Protein AF-A0A1C7EMF1-F1 (afdb_monomer_lite)

Structure (mmCIF, N/CA/C/O backbone):
data_AF-A0A1C7EMF1-F1
#
_entry.id   AF-A0A1C7EMF1-F1
#
loop_
_atom_site.group_PDB
_atom_site.id
_atom_site.type_symbol
_atom_site.label_atom_id
_atom_site.label_alt_id
_atom_site.label_comp_id
_atom_site.label_asym_id
_atom_site.label_entity_id
_atom_site.label_seq_id
_atom_site.pdbx_PDB_ins_code
_atom_site.Cartn_x
_atom_site.Cartn_y
_atom_site.Cartn_z
_atom_site.occupancy
_atom_site.B_iso_or_equiv
_atom_site.auth_seq_id
_atom_site.auth_comp_id
_atom_site.auth_asym_id
_atom_site.auth_atom_id
_atom_site.pdbx_PDB_model_num
ATOM 1 N N . MET A 1 1 ? -25.810 1.17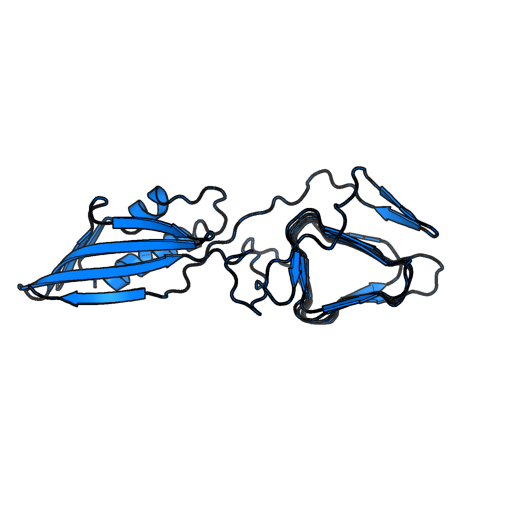7 25.365 1.00 58.47 1 MET A N 1
ATOM 2 C CA . MET A 1 1 ? -24.750 2.134 24.972 1.00 58.47 1 MET A CA 1
ATOM 3 C C . MET A 1 1 ? -23.333 1.562 25.003 1.00 58.47 1 MET A C 1
ATOM 5 O O . MET A 1 1 ? -22.573 1.907 24.108 1.00 58.47 1 MET A O 1
ATOM 9 N N . GLY A 1 2 ? -22.974 0.672 25.943 1.00 68.12 2 GLY A N 1
ATOM 10 C CA . GLY A 1 2 ? -21.580 0.249 26.183 1.00 68.12 2 GLY A CA 1
ATOM 11 C C . GLY A 1 2 ? -20.727 -0.045 24.938 1.00 68.12 2 GLY A C 1
ATOM 12 O O . GLY A 1 2 ? -19.761 0.663 24.681 1.00 68.12 2 GLY A O 1
ATOM 13 N N . VAL A 1 3 ? -21.103 -1.026 24.105 1.00 70.62 3 VAL A N 1
ATOM 14 C CA . VAL A 1 3 ? -20.283 -1.409 22.931 1.00 70.62 3 VAL A CA 1
ATOM 15 C C . VAL A 1 3 ? -20.080 -0.271 21.932 1.00 70.62 3 VAL A C 1
ATOM 17 O O . VAL A 1 3 ? -18.986 -0.123 21.394 1.00 70.62 3 VAL A O 1
ATOM 20 N N . LEU A 1 4 ? -21.118 0.526 21.664 1.00 70.44 4 LEU A N 1
ATOM 21 C CA . LEU A 1 4 ? -21.039 1.615 20.685 1.00 70.44 4 LEU A CA 1
ATOM 22 C C . LEU A 1 4 ? -20.056 2.698 21.133 1.00 70.44 4 LEU A C 1
ATOM 24 O O . LEU A 1 4 ? -19.308 3.207 20.303 1.00 70.44 4 LEU A O 1
ATOM 28 N N . HIS A 1 5 ? -20.009 2.990 22.434 1.00 75.94 5 HIS A N 1
ATOM 29 C CA . HIS A 1 5 ? -19.023 3.903 23.000 1.00 75.94 5 HIS A CA 1
ATOM 30 C C . HIS A 1 5 ? -17.596 3.358 22.843 1.00 75.94 5 HIS A C 1
ATOM 32 O O . HIS A 1 5 ? -16.749 4.046 22.284 1.00 75.94 5 HIS A O 1
ATOM 38 N N . PHE A 1 6 ? -17.339 2.093 23.200 1.00 78.81 6 PHE A N 1
ATOM 39 C CA . PHE A 1 6 ? -15.993 1.510 23.061 1.00 78.81 6 PHE A CA 1
ATOM 40 C C . PHE A 1 6 ? -15.523 1.446 21.602 1.00 78.81 6 PHE A C 1
ATOM 42 O O . PHE A 1 6 ? -14.347 1.672 21.320 1.00 78.81 6 PHE A O 1
ATOM 49 N N . LYS A 1 7 ? -16.438 1.184 20.657 1.00 79.00 7 LYS A N 1
ATOM 50 C CA . LYS A 1 7 ? -16.139 1.283 19.220 1.00 79.00 7 LYS A CA 1
ATOM 51 C C . LYS A 1 7 ? -15.740 2.704 18.819 1.00 79.00 7 LYS A C 1
ATOM 53 O O . LYS A 1 7 ? -14.825 2.855 18.014 1.00 79.00 7 LYS A O 1
ATOM 58 N N . ALA A 1 8 ? -16.439 3.720 19.325 1.00 77.12 8 ALA A N 1
ATOM 59 C CA . ALA A 1 8 ? -16.178 5.115 18.988 1.00 77.12 8 ALA A CA 1
ATOM 60 C C . ALA A 1 8 ? -14.804 5.569 19.505 1.00 77.12 8 ALA A C 1
ATOM 62 O O . ALA A 1 8 ? -14.005 6.051 18.707 1.00 77.12 8 ALA A O 1
ATOM 63 N N . GLU A 1 9 ? -14.493 5.307 20.776 1.00 82.25 9 GLU A N 1
ATOM 64 C CA . GLU A 1 9 ? -13.207 5.667 21.400 1.00 82.25 9 GLU A CA 1
ATOM 65 C C . GLU A 1 9 ? -12.016 4.962 20.732 1.00 82.25 9 GLU A C 1
ATOM 67 O O . GLU A 1 9 ? -10.974 5.565 20.447 1.00 82.25 9 GLU A O 1
ATOM 72 N N . LEU A 1 10 ? -12.178 3.670 20.413 1.00 83.62 10 LEU A N 1
ATOM 73 C CA . LEU A 1 10 ? -11.165 2.913 19.683 1.00 83.62 10 LEU A CA 1
ATOM 74 C C . LEU A 1 10 ? -10.991 3.457 18.259 1.00 83.62 10 LEU A C 1
ATOM 76 O O . LEU A 1 10 ? -9.863 3.664 17.816 1.00 83.62 10 LEU A O 1
ATOM 80 N N . SER A 1 11 ? -12.095 3.731 17.554 1.00 80.62 11 SER A N 1
ATOM 81 C CA . SER A 1 11 ? -12.063 4.331 16.216 1.00 80.62 11 SER A CA 1
ATOM 82 C C . SER A 1 11 ? -11.360 5.686 16.230 1.00 80.62 11 SER A C 1
ATOM 84 O O . SER A 1 11 ? -10.534 5.942 15.360 1.00 80.62 11 SER A O 1
ATOM 86 N N . GLU A 1 12 ? -11.645 6.538 17.212 1.00 80.94 12 GLU A N 1
ATOM 87 C CA . GLU A 1 12 ? -11.021 7.851 17.360 1.00 80.94 12 GLU A CA 1
ATOM 88 C C . GLU A 1 12 ? -9.525 7.736 17.662 1.00 80.94 12 GLU A C 1
ATOM 90 O O . GLU A 1 12 ? -8.711 8.365 16.987 1.00 80.94 12 GLU A O 1
ATOM 95 N N . THR A 1 13 ? -9.134 6.853 18.583 1.00 82.31 13 THR A N 1
ATOM 96 C CA . THR A 1 13 ? -7.719 6.610 18.902 1.00 82.31 13 THR A CA 1
ATOM 97 C C . THR A 1 13 ? -6.925 6.167 17.674 1.00 82.31 13 THR A C 1
ATOM 99 O O . THR A 1 13 ? -5.830 6.684 17.429 1.00 82.31 13 THR A O 1
ATOM 102 N N . ILE A 1 14 ? -7.480 5.241 16.882 1.00 81.12 14 ILE A N 1
ATOM 103 C CA . ILE A 1 14 ? -6.866 4.768 15.636 1.00 81.12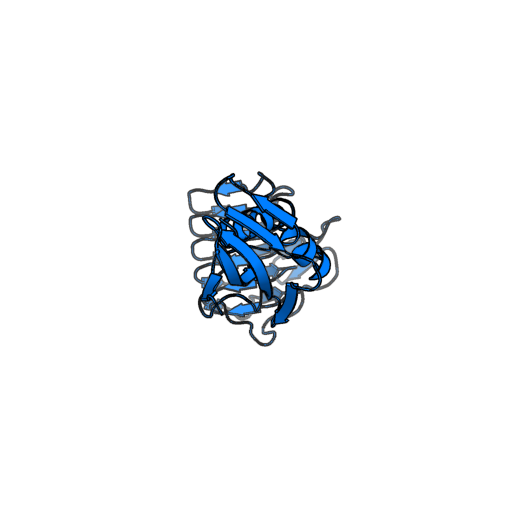 14 ILE A CA 1
ATOM 104 C C . ILE A 1 14 ? -6.848 5.874 14.576 1.00 81.12 14 ILE A C 1
ATOM 106 O O . ILE A 1 14 ? -5.813 6.080 13.951 1.00 81.12 14 ILE A O 1
ATOM 110 N N . LYS A 1 15 ? -7.931 6.646 14.420 1.00 75.06 15 LYS A N 1
ATOM 111 C CA . LYS A 1 15 ? -7.999 7.791 13.491 1.00 75.06 15 LYS A CA 1
ATOM 112 C C . LYS A 1 15 ? -6.989 8.889 13.813 1.00 75.06 15 LYS A C 1
ATOM 114 O O . LYS A 1 15 ? -6.452 9.495 12.893 1.00 75.06 15 LYS A O 1
ATOM 119 N N . LEU A 1 16 ? -6.719 9.138 15.092 1.00 73.69 16 LEU A N 1
ATOM 120 C CA . LEU A 1 16 ? -5.730 10.122 15.537 1.00 73.69 16 LEU A CA 1
ATOM 121 C C . LEU A 1 16 ? -4.291 9.598 15.429 1.00 73.69 16 LEU A C 1
ATOM 123 O O . LEU A 1 16 ? -3.353 10.386 15.337 1.00 73.69 16 LEU A O 1
ATOM 127 N N . ASN A 1 17 ? -4.099 8.275 15.429 1.00 69.81 17 ASN A N 1
ATOM 128 C CA . ASN A 1 17 ? -2.782 7.635 15.436 1.00 69.81 17 ASN A CA 1
ATOM 129 C C . ASN A 1 17 ? -2.628 6.520 14.383 1.00 69.81 17 ASN A C 1
ATOM 131 O O . ASN A 1 17 ? -2.025 5.483 14.685 1.00 69.81 17 ASN A O 1
ATOM 135 N N . PRO A 1 18 ? -3.073 6.707 13.125 1.00 62.94 18 PRO A N 1
ATOM 136 C CA . PRO A 1 18 ? -3.155 5.617 12.150 1.00 62.94 18 PRO A CA 1
ATOM 137 C C . PRO A 1 18 ? -1.771 5.088 11.774 1.00 62.94 18 PRO A C 1
ATOM 139 O O . PRO A 1 18 ? -1.642 4.007 11.225 1.00 62.94 18 PRO A O 1
ATOM 142 N N . ARG A 1 19 ? -0.719 5.851 12.082 1.00 59.44 19 ARG A N 1
ATOM 143 C CA . ARG A 1 19 ? 0.672 5.620 11.688 1.00 59.44 19 ARG A CA 1
ATOM 144 C C . ARG A 1 19 ? 1.623 5.386 12.845 1.00 59.44 19 ARG A C 1
ATOM 146 O O . ARG A 1 19 ? 2.841 5.421 12.663 1.00 59.44 19 ARG A O 1
ATOM 153 N N . LYS A 1 20 ? 1.094 5.195 14.054 1.00 69.19 20 LYS A N 1
ATOM 154 C CA . LYS A 1 20 ? 1.935 4.991 15.229 1.00 69.19 20 LYS A CA 1
ATOM 155 C C . LYS A 1 20 ? 2.748 3.711 15.035 1.00 69.19 20 LYS A C 1
ATOM 157 O O . LYS A 1 20 ? 2.212 2.606 15.093 1.00 69.19 20 LYS A O 1
ATOM 162 N N . VAL A 1 21 ? 4.050 3.890 14.799 1.00 61.47 21 VAL A N 1
ATOM 163 C CA . VAL A 1 21 ? 5.017 2.808 14.540 1.00 61.47 21 VAL A CA 1
ATOM 164 C C . VAL A 1 21 ? 5.027 1.800 15.692 1.00 61.47 21 VAL A C 1
ATOM 166 O O . VAL A 1 21 ? 5.152 0.604 15.464 1.00 61.47 21 VAL A O 1
ATOM 169 N N . ASN A 1 22 ? 4.797 2.291 16.913 1.00 68.69 22 ASN A N 1
ATOM 170 C CA . ASN A 1 22 ? 4.745 1.504 18.142 1.00 68.69 22 ASN A CA 1
ATOM 171 C C . ASN A 1 22 ? 3.356 1.588 18.792 1.00 68.69 22 ASN A C 1
ATOM 173 O O . ASN A 1 22 ? 3.243 1.929 19.970 1.00 68.69 22 ASN A O 1
ATOM 177 N N . LEU A 1 23 ? 2.287 1.367 18.021 1.00 79.00 23 LEU A N 1
ATOM 178 C CA . LEU A 1 23 ? 0.974 1.139 18.622 1.00 79.00 23 LEU A CA 1
ATOM 179 C C . LEU A 1 23 ? 1.052 -0.129 19.478 1.00 79.00 23 LEU A C 1
ATOM 181 O O . LEU A 1 23 ? 1.549 -1.156 19.022 1.00 79.00 23 LEU A O 1
ATOM 185 N N . SER A 1 24 ? 0.609 -0.048 20.728 1.00 85.56 24 SER A N 1
ATOM 186 C CA . SER A 1 24 ? 0.714 -1.150 21.684 1.00 85.56 24 SER A CA 1
ATOM 187 C C . SER A 1 24 ? -0.651 -1.564 22.220 1.00 85.56 24 SER A C 1
ATOM 189 O O . SER A 1 24 ? -1.594 -0.774 22.253 1.00 85.56 24 SER A O 1
ATOM 191 N N . CYS A 1 25 ? -0.740 -2.787 22.745 1.00 86.44 25 CYS A N 1
ATOM 192 C CA . CYS A 1 25 ? -1.935 -3.225 23.463 1.00 86.44 25 CYS A CA 1
ATOM 193 C C . CYS A 1 25 ? -2.284 -2.318 24.652 1.00 86.44 25 CYS A C 1
ATOM 195 O O . CYS A 1 25 ? -3.460 -2.185 24.980 1.00 86.44 25 CYS A O 1
ATOM 197 N N . ALA A 1 26 ? -1.295 -1.670 25.278 1.00 85.81 26 ALA A N 1
ATOM 198 C CA . ALA A 1 26 ? -1.532 -0.724 26.364 1.00 85.81 26 ALA A CA 1
ATOM 199 C C . ALA A 1 26 ? -2.264 0.538 25.878 1.00 85.81 26 ALA A C 1
ATOM 201 O O . ALA A 1 26 ? -3.197 0.988 26.539 1.00 85.81 26 ALA A O 1
ATOM 202 N N . ASP A 1 27 ? -1.890 1.064 24.705 1.00 83.81 27 ASP A N 1
ATOM 203 C CA . ASP A 1 27 ? -2.565 2.217 24.097 1.00 83.81 27 ASP A CA 1
ATOM 204 C C . ASP A 1 27 ? -4.038 1.903 23.808 1.00 83.81 27 ASP A C 1
ATOM 206 O O . ASP A 1 27 ? -4.926 2.673 24.171 1.00 83.81 27 ASP A O 1
ATOM 210 N N . LEU A 1 28 ? -4.299 0.738 23.207 1.00 86.69 28 LEU A N 1
ATOM 211 C CA . LEU A 1 28 ? -5.649 0.316 22.825 1.00 86.69 28 LEU A CA 1
ATOM 212 C C . LEU A 1 28 ? -6.507 -0.054 24.034 1.00 86.69 28 LEU A C 1
ATOM 214 O O . LEU A 1 28 ? -7.684 0.286 24.080 1.00 86.69 28 LEU A O 1
ATOM 218 N N . THR A 1 29 ? -5.912 -0.694 25.043 1.00 88.00 29 THR A N 1
ATOM 219 C CA . THR A 1 29 ? -6.592 -1.010 26.307 1.00 88.00 29 THR A CA 1
ATOM 220 C C . THR A 1 29 ? -7.033 0.259 27.023 1.00 88.00 29 THR A C 1
ATOM 222 O O . THR A 1 29 ? -8.152 0.325 27.530 1.00 88.00 29 THR A O 1
ATOM 225 N N . LYS A 1 30 ? -6.177 1.287 27.037 1.00 85.75 30 LYS A N 1
ATOM 226 C CA . LYS A 1 30 ? -6.509 2.582 27.630 1.00 85.75 30 LYS A CA 1
ATOM 227 C C . LYS A 1 30 ? -7.655 3.270 26.886 1.00 85.75 30 LYS A C 1
ATOM 229 O O . LYS A 1 30 ? -8.518 3.825 27.550 1.00 85.75 30 LYS A O 1
ATOM 234 N N . ALA A 1 31 ? -7.681 3.197 25.555 1.00 83.62 31 ALA A N 1
ATOM 235 C CA . ALA A 1 31 ? -8.734 3.802 24.737 1.00 83.62 31 ALA A CA 1
ATOM 236 C C . ALA A 1 31 ? -10.131 3.226 25.017 1.00 83.62 31 ALA A C 1
ATOM 238 O O . ALA A 1 31 ? -11.109 3.956 24.999 1.00 83.62 31 ALA A O 1
ATOM 239 N N . VAL A 1 32 ? -10.238 1.924 25.295 1.00 83.12 32 VAL A N 1
ATOM 240 C CA . VAL A 1 32 ? -11.540 1.268 25.536 1.00 83.12 32 VAL A CA 1
ATOM 241 C C . VAL A 1 32 ? -11.921 1.170 27.016 1.00 83.12 32 VAL A C 1
ATOM 243 O O . VAL A 1 32 ? -12.971 0.617 27.338 1.00 83.12 32 VAL A O 1
ATOM 246 N N . SER A 1 33 ? -11.072 1.670 27.919 1.00 82.88 33 SER A N 1
ATOM 247 C CA . SER A 1 33 ? -11.339 1.697 29.361 1.00 82.88 33 SER A CA 1
ATOM 248 C C . SER A 1 33 ? -11.946 3.038 29.760 1.00 82.88 33 SER A C 1
ATOM 250 O O . SER A 1 33 ? -11.427 4.088 29.391 1.00 82.88 33 SER A O 1
ATOM 252 N N . GLY A 1 34 ? -13.010 3.018 30.557 1.00 81.06 34 GLY A N 1
ATOM 253 C CA . GLY A 1 34 ? -13.718 4.228 30.960 1.00 81.06 34 GLY A CA 1
ATOM 254 C C . GLY A 1 34 ? -15.158 3.965 31.377 1.00 81.06 34 GLY A C 1
ATOM 255 O O . GLY A 1 34 ? -15.581 2.818 31.542 1.00 81.06 34 GLY A O 1
ATOM 256 N N . THR A 1 35 ? -15.905 5.052 31.540 1.00 77.56 35 THR A N 1
ATOM 257 C CA . THR A 1 35 ? -17.324 5.029 31.899 1.00 77.56 35 THR A CA 1
ATOM 258 C C . THR A 1 35 ? -18.144 5.600 30.751 1.00 77.56 35 THR A C 1
ATOM 260 O O . THR A 1 35 ? -17.853 6.688 30.265 1.00 77.56 35 THR A O 1
ATOM 263 N N . SER A 1 36 ? -19.190 4.880 30.353 1.00 76.00 36 SER A N 1
ATOM 264 C CA . SER A 1 36 ? -20.179 5.302 29.362 1.00 76.00 36 SER A CA 1
ATOM 265 C C . SER A 1 36 ? -21.539 5.421 30.037 1.00 76.00 36 SER A C 1
ATOM 267 O O . SER A 1 36 ? -22.024 4.422 30.560 1.00 76.00 36 SER A O 1
ATOM 269 N N . ASP A 1 37 ? -22.152 6.602 30.028 1.00 76.19 37 ASP A N 1
ATOM 270 C CA . ASP A 1 37 ? -23.461 6.848 30.645 1.00 76.19 37 ASP A CA 1
ATOM 271 C C . ASP A 1 37 ? -24.308 7.767 29.751 1.00 76.19 37 ASP A C 1
ATOM 273 O O . ASP A 1 37 ? -23.817 8.783 29.255 1.00 76.19 37 ASP A O 1
ATOM 277 N N . ASP A 1 38 ? -25.566 7.394 29.516 1.00 73.75 38 ASP A N 1
ATOM 278 C CA . ASP A 1 38 ? -26.555 8.184 28.769 1.00 73.75 38 ASP A CA 1
ATOM 279 C C . ASP A 1 38 ? -27.801 8.558 29.597 1.00 73.75 38 ASP A C 1
ATOM 281 O O . ASP A 1 38 ? -28.819 8.984 29.048 1.00 73.75 38 ASP A O 1
ATOM 285 N N . GLY A 1 39 ? -27.744 8.375 30.919 1.00 71.00 39 GLY A N 1
ATOM 286 C CA . GLY A 1 39 ? -28.834 8.611 31.865 1.00 71.00 39 GLY A CA 1
ATOM 287 C C . GLY A 1 39 ? -29.887 7.499 31.918 1.00 71.00 39 GLY A C 1
ATOM 288 O O . GLY A 1 39 ? -30.735 7.512 32.808 1.00 71.00 39 GLY A O 1
ATOM 289 N N . LYS A 1 40 ? -29.856 6.530 30.992 1.00 69.75 40 LYS A N 1
ATOM 290 C CA . LYS A 1 40 ? -30.720 5.329 30.988 1.00 69.75 40 LYS A CA 1
ATOM 291 C C . LYS A 1 40 ? -29.924 4.036 31.136 1.00 69.75 40 LYS A C 1
ATOM 293 O O . LYS A 1 40 ? -30.478 2.999 31.511 1.00 69.75 40 LYS A O 1
ATOM 298 N N . SER A 1 41 ? -28.644 4.091 30.791 1.00 71.62 41 SER A N 1
ATOM 299 C CA . SER A 1 41 ? -27.719 2.981 30.827 1.00 71.62 41 SER A CA 1
ATOM 300 C C . SER A 1 41 ? -26.307 3.454 31.148 1.00 71.62 41 SER A C 1
ATOM 302 O O . SER A 1 41 ? -25.810 4.385 30.519 1.00 71.62 41 SER A O 1
ATOM 304 N N . GLY A 1 42 ? -25.665 2.792 32.108 1.00 78.06 42 GLY A N 1
ATOM 305 C CA . GLY A 1 42 ? -24.314 3.111 32.563 1.00 78.06 42 GLY A CA 1
ATOM 306 C C . GLY A 1 42 ? -23.427 1.877 32.491 1.00 78.06 42 GLY A C 1
ATOM 307 O O . GLY A 1 42 ? -23.771 0.853 33.066 1.00 78.06 42 GLY A O 1
ATOM 308 N N . TYR A 1 43 ? -22.294 1.949 31.800 1.00 77.00 43 TYR A N 1
ATOM 309 C CA . TYR A 1 43 ? -21.343 0.847 31.643 1.00 77.00 43 TYR A CA 1
ATOM 310 C C . TYR A 1 43 ? -19.943 1.299 32.050 1.00 77.00 43 TYR A C 1
ATOM 312 O O . TYR A 1 43 ? -19.470 2.342 31.601 1.00 77.00 43 TYR A O 1
ATOM 320 N N . VAL A 1 44 ? -19.263 0.494 32.867 1.00 81.25 44 VAL A N 1
ATOM 321 C CA . VAL A 1 44 ? -17.880 0.750 33.292 1.00 81.25 44 VAL A CA 1
ATOM 322 C C . VAL A 1 44 ? -16.977 -0.357 32.756 1.00 81.25 44 VAL A C 1
ATOM 324 O O . VAL A 1 44 ? -17.282 -1.550 32.873 1.00 81.25 44 VAL A O 1
ATOM 327 N N . VAL A 1 45 ? -15.853 0.032 32.160 1.00 80.06 45 VAL A N 1
ATOM 328 C CA . VAL A 1 45 ? -14.784 -0.875 31.731 1.00 80.06 45 VAL A CA 1
ATOM 329 C C . VAL A 1 45 ? -13.500 -0.479 32.430 1.00 80.06 45 VAL A C 1
ATOM 331 O O . VAL A 1 45 ? -12.906 0.558 32.146 1.00 80.06 45 VAL A O 1
ATOM 334 N N . ASN A 1 46 ? -13.052 -1.347 33.332 1.00 80.56 46 ASN A N 1
ATOM 335 C CA . ASN A 1 46 ? -11.728 -1.247 33.924 1.00 80.56 46 ASN A CA 1
ATOM 336 C C . ASN A 1 46 ? -10.700 -1.891 32.996 1.00 80.56 46 ASN A C 1
ATOM 338 O O . ASN A 1 46 ? -10.990 -2.905 32.363 1.00 80.56 46 ASN A O 1
ATOM 342 N N . THR A 1 47 ? -9.470 -1.383 33.006 1.00 79.38 47 THR A N 1
ATOM 343 C CA . THR A 1 47 ? -8.343 -1.953 32.246 1.00 79.38 47 THR A CA 1
ATOM 344 C C . THR A 1 47 ? -8.118 -3.438 32.542 1.00 79.38 47 THR A C 1
ATOM 346 O O . THR A 1 47 ? -7.778 -4.197 31.643 1.00 79.38 47 THR A O 1
ATOM 349 N N . ALA A 1 48 ? -8.371 -3.879 33.781 1.00 81.31 48 ALA A N 1
ATOM 350 C CA . ALA A 1 48 ? -8.287 -5.286 34.187 1.00 81.31 48 ALA A CA 1
ATOM 351 C C . ALA A 1 48 ? -9.304 -6.204 33.476 1.00 81.31 48 ALA A C 1
ATOM 353 O O . ALA A 1 48 ? -9.094 -7.412 33.401 1.00 81.31 48 ALA A O 1
ATOM 354 N N . ASN A 1 49 ? -10.388 -5.636 32.942 1.00 83.12 49 ASN A N 1
ATOM 355 C CA . ASN A 1 49 ? -11.430 -6.360 32.215 1.00 83.12 49 ASN A CA 1
ATOM 356 C C . ASN A 1 49 ? -11.224 -6.317 30.692 1.00 83.12 49 ASN A C 1
ATOM 358 O O . ASN A 1 49 ? -12.116 -6.710 29.935 1.00 83.12 49 ASN A O 1
ATOM 362 N N . VAL A 1 50 ? -10.071 -5.818 30.244 1.00 86.06 50 VAL A N 1
ATOM 363 C CA . VAL A 1 50 ? -9.705 -5.728 28.837 1.00 86.06 50 VAL A CA 1
ATOM 364 C C . VAL A 1 50 ? -8.533 -6.661 28.576 1.00 86.06 50 VAL A C 1
ATOM 366 O O . VAL A 1 50 ? -7.477 -6.561 29.197 1.00 86.06 50 VAL A O 1
ATOM 369 N N . GLN A 1 51 ? -8.708 -7.572 27.628 1.00 89.81 51 GLN A N 1
ATOM 370 C CA . GLN A 1 51 ? -7.640 -8.430 27.132 1.00 89.81 51 GLN A CA 1
ATOM 371 C C . GLN A 1 51 ? -7.293 -8.010 25.714 1.00 89.81 51 GLN A C 1
ATOM 373 O O . GLN A 1 51 ? -8.150 -8.021 24.837 1.00 89.81 51 GLN A O 1
ATOM 378 N N . CYS A 1 52 ? -6.033 -7.668 25.476 1.00 89.50 52 CYS A N 1
ATOM 379 C CA . CYS A 1 52 ? -5.533 -7.354 24.148 1.00 89.50 52 CYS A CA 1
ATOM 380 C C . CYS A 1 52 ? -4.482 -8.382 23.731 1.00 89.50 52 CYS A C 1
ATOM 382 O O . CYS A 1 52 ? -3.604 -8.746 24.512 1.00 89.50 52 CYS A O 1
ATOM 384 N N . SER A 1 53 ? -4.578 -8.846 22.491 1.00 88.62 53 SER A N 1
ATOM 385 C CA . SER A 1 53 ? -3.645 -9.795 21.887 1.00 88.62 53 SER A CA 1
ATOM 386 C C . SER A 1 53 ? -3.290 -9.345 20.477 1.00 88.62 53 SER A C 1
ATOM 388 O O . SER A 1 53 ? -4.095 -8.683 19.822 1.00 88.62 53 SER A O 1
ATOM 390 N N . ILE A 1 54 ? -2.090 -9.707 20.022 1.00 83.50 54 ILE A N 1
ATOM 391 C CA . ILE A 1 54 ? -1.613 -9.428 18.666 1.00 83.50 54 ILE A CA 1
ATOM 392 C C . ILE A 1 54 ? -1.424 -10.761 17.960 1.00 83.50 54 ILE A C 1
ATOM 394 O O . ILE A 1 54 ? -0.670 -11.606 18.439 1.00 83.50 54 ILE A O 1
ATOM 398 N N . THR A 1 55 ? -2.091 -10.949 16.827 1.00 77.81 55 THR A N 1
ATOM 399 C CA . THR A 1 55 ? -1.936 -12.147 15.994 1.00 77.81 55 THR A CA 1
ATOM 400 C C . THR A 1 55 ? -1.698 -11.711 14.559 1.00 77.81 55 THR A C 1
ATOM 402 O O . THR A 1 55 ? -2.460 -10.919 14.023 1.00 77.81 55 THR A O 1
ATOM 405 N N . ASN A 1 56 ? -0.613 -12.190 13.944 1.00 67.38 56 ASN A N 1
ATOM 406 C CA . ASN A 1 56 ? -0.213 -11.850 12.570 1.00 67.38 56 ASN A CA 1
ATOM 407 C C . ASN A 1 56 ? -0.047 -10.349 12.263 1.00 67.38 56 ASN A C 1
ATOM 409 O O . ASN A 1 56 ? 0.077 -9.988 11.100 1.00 67.38 56 ASN A O 1
ATOM 413 N N . GLY A 1 57 ? 0.034 -9.493 13.286 1.00 67.81 57 GLY A N 1
ATOM 414 C CA . GLY A 1 57 ? 0.132 -8.041 13.132 1.00 67.81 57 GLY A CA 1
ATOM 415 C C . GLY A 1 57 ? -1.178 -7.295 13.374 1.00 67.81 57 GLY A C 1
ATOM 416 O O . GLY A 1 57 ? -1.127 -6.075 13.436 1.00 67.81 57 GLY A O 1
ATOM 417 N N . ASP A 1 58 ? -2.296 -7.995 13.584 1.00 77.44 58 ASP A N 1
ATOM 418 C CA . ASP A 1 58 ? -3.593 -7.409 13.938 1.00 77.44 58 ASP A CA 1
ATOM 419 C C . ASP A 1 58 ? -3.844 -7.486 15.444 1.00 77.44 58 ASP A C 1
ATOM 421 O O . ASP A 1 58 ? -3.441 -8.449 16.106 1.00 77.44 58 ASP A O 1
ATOM 425 N N . PHE A 1 59 ? -4.549 -6.494 15.987 1.00 83.75 59 PHE A N 1
ATOM 426 C CA . PHE A 1 59 ? -4.976 -6.503 17.382 1.00 83.75 59 PHE A CA 1
ATOM 427 C C . PHE A 1 59 ? -6.383 -7.076 17.526 1.00 83.75 59 PHE A C 1
ATOM 429 O O . PHE A 1 59 ? -7.309 -6.706 16.806 1.00 83.75 59 PHE A O 1
ATOM 436 N N . SER A 1 60 ? -6.555 -7.911 18.545 1.00 87.19 60 SER A N 1
ATOM 437 C CA . SER A 1 60 ? -7.851 -8.361 19.044 1.00 87.19 60 SER A CA 1
ATOM 438 C C . SER A 1 60 ? -8.006 -7.907 20.491 1.00 87.19 60 SER A C 1
ATOM 440 O O . SER A 1 60 ? -7.222 -8.320 21.352 1.00 87.19 60 SER A O 1
ATOM 442 N N . ILE A 1 61 ? -9.029 -7.096 20.759 1.00 87.44 61 ILE A N 1
ATOM 443 C CA . ILE A 1 61 ? -9.332 -6.513 22.070 1.00 87.44 61 ILE A CA 1
ATOM 444 C C . ILE A 1 61 ? -10.663 -7.081 22.562 1.00 87.44 61 ILE A C 1
ATOM 446 O O . ILE A 1 61 ? -11.709 -6.821 21.978 1.00 87.44 61 ILE A O 1
ATOM 450 N N . SER A 1 62 ? -10.632 -7.864 23.633 1.00 86.50 62 SER A N 1
ATOM 451 C CA . SER A 1 62 ? -11.824 -8.381 24.307 1.00 86.50 62 SER A CA 1
ATOM 452 C C . SER A 1 62 ? -12.128 -7.532 25.532 1.00 86.50 62 SER A C 1
ATOM 454 O O . SER A 1 62 ? -11.268 -7.360 26.390 1.00 86.50 62 SER A O 1
ATOM 456 N N . VAL A 1 63 ? -13.349 -7.022 25.614 1.00 86.06 63 VAL A N 1
ATOM 457 C CA . VAL A 1 63 ? -13.844 -6.167 26.690 1.00 86.06 63 VAL A CA 1
ATOM 458 C C . VAL A 1 63 ? -14.956 -6.900 27.424 1.00 86.06 63 VAL A C 1
ATOM 460 O O . VAL A 1 63 ? -15.912 -7.359 26.797 1.00 86.06 63 VAL A O 1
ATOM 463 N N . LEU A 1 64 ? -14.844 -6.976 28.748 1.00 83.94 64 LEU A N 1
ATOM 464 C CA . LEU A 1 64 ? -15.941 -7.349 29.632 1.00 83.94 64 LEU A CA 1
ATOM 465 C C . LEU A 1 64 ? -16.404 -6.104 30.395 1.00 83.94 64 LEU A C 1
ATOM 467 O O . LEU A 1 64 ? -15.654 -5.525 31.182 1.00 83.94 64 LEU A O 1
ATOM 471 N N . SER A 1 65 ? -17.646 -5.692 30.175 1.00 81.62 65 SER A N 1
ATOM 472 C CA . SER A 1 65 ? -18.253 -4.571 30.885 1.00 81.62 65 SER A CA 1
ATOM 473 C C . SER A 1 65 ? -19.416 -5.052 31.734 1.00 81.62 65 SER A C 1
ATOM 475 O O . SER A 1 65 ? -20.205 -5.892 31.300 1.00 81.62 65 SER A O 1
ATOM 477 N N . LYS A 1 66 ? -19.519 -4.493 32.938 1.00 78.12 66 LYS A N 1
ATOM 478 C CA . LYS A 1 66 ? -20.727 -4.562 33.753 1.00 78.12 66 LYS A CA 1
ATOM 479 C C . LYS A 1 66 ? -21.373 -3.189 33.746 1.00 78.12 66 LYS A C 1
ATOM 481 O O . LYS A 1 66 ? -20.674 -2.175 33.834 1.00 78.12 66 LYS A O 1
ATOM 486 N N . GLY A 1 67 ? -22.687 -3.168 33.646 1.00 75.94 67 GLY A N 1
ATOM 487 C CA . GLY A 1 67 ? -23.443 -1.937 33.650 1.00 75.94 67 GLY A CA 1
ATOM 488 C C . GLY A 1 67 ? -24.852 -2.120 34.165 1.00 75.94 67 GLY A C 1
ATOM 489 O O . GLY A 1 67 ? -25.253 -3.208 34.569 1.00 75.94 67 GLY A O 1
ATOM 490 N N . THR A 1 68 ? -25.597 -1.030 34.139 1.00 72.88 68 THR A N 1
ATOM 491 C CA . THR A 1 68 ? -27.026 -1.013 34.407 1.00 72.88 68 THR A CA 1
ATOM 492 C C . THR A 1 68 ? -27.771 -0.569 33.158 1.00 72.88 68 THR A C 1
ATOM 494 O O . THR A 1 68 ? -27.312 0.306 32.424 1.00 72.88 68 THR A O 1
ATOM 497 N N . TYR A 1 69 ? -28.926 -1.173 32.898 1.00 73.19 69 TYR A N 1
ATOM 498 C CA . TYR A 1 69 ? -29.855 -0.740 31.855 1.00 73.19 69 TYR A CA 1
ATOM 499 C C . TYR A 1 69 ? -31.268 -0.745 32.426 1.00 73.19 69 TYR A C 1
ATOM 501 O O . TYR A 1 69 ? -31.791 -1.817 32.713 1.00 73.19 69 TYR A O 1
ATOM 509 N N . LEU A 1 70 ? -31.898 0.425 32.581 1.00 69.62 70 LEU A N 1
ATOM 510 C CA . LEU A 1 70 ? -33.239 0.526 33.186 1.00 69.62 70 LEU A CA 1
ATOM 511 C C . LEU A 1 70 ? -33.337 -0.256 34.517 1.00 69.62 70 LEU A C 1
ATOM 513 O O . LEU A 1 70 ? -34.189 -1.127 34.673 1.00 69.62 70 LEU A O 1
ATOM 517 N N . ASP A 1 71 ? -32.401 0.008 35.433 1.00 72.31 71 ASP A N 1
ATOM 518 C CA . ASP A 1 71 ? -32.322 -0.570 36.788 1.00 72.31 71 ASP A CA 1
ATOM 519 C C . ASP A 1 71 ? -32.006 -2.077 36.896 1.00 72.31 71 ASP A C 1
ATOM 521 O O . ASP A 1 71 ? -31.989 -2.620 38.000 1.00 72.31 71 ASP A O 1
ATOM 525 N N . ARG A 1 72 ? -31.682 -2.761 35.788 1.00 73.00 72 ARG A N 1
ATOM 526 C CA . ARG A 1 72 ? -31.164 -4.145 35.808 1.00 73.00 72 ARG A CA 1
ATOM 527 C C . ARG A 1 72 ? -29.651 -4.181 35.607 1.00 73.00 72 ARG A C 1
ATOM 529 O O . ARG A 1 72 ? -29.138 -3.422 34.784 1.00 73.00 72 ARG A O 1
ATOM 536 N N . GLU A 1 73 ? -28.949 -5.065 36.316 1.00 77.44 73 GLU A N 1
ATOM 537 C CA . GLU A 1 73 ? -27.539 -5.349 36.020 1.00 77.44 73 GLU A CA 1
ATOM 538 C C . GLU A 1 73 ? -27.449 -6.074 34.669 1.00 77.44 73 GLU A C 1
ATOM 540 O O . GLU A 1 73 ? -28.215 -6.997 34.391 1.00 77.44 73 GLU A O 1
ATOM 545 N N . ASP A 1 74 ? -26.540 -5.620 33.816 1.00 75.94 74 ASP A N 1
ATOM 546 C CA . ASP A 1 74 ? -26.322 -6.134 32.468 1.00 75.94 74 ASP A CA 1
ATOM 547 C C . ASP A 1 74 ? -24.822 -6.349 32.247 1.00 75.94 74 ASP A C 1
ATOM 549 O O . ASP A 1 74 ? -23.986 -5.558 32.710 1.00 75.94 74 ASP A O 1
ATOM 553 N N . LYS A 1 75 ? -24.467 -7.427 31.547 1.00 78.44 75 LYS A N 1
ATOM 554 C CA . LYS A 1 75 ? -23.080 -7.749 31.217 1.00 78.44 75 LYS A CA 1
ATOM 555 C C . LYS A 1 75 ? -22.910 -7.810 29.715 1.00 78.44 75 LYS A C 1
ATOM 557 O O . LYS A 1 75 ? -23.673 -8.435 28.985 1.00 78.44 75 LYS A O 1
ATOM 562 N N . ILE A 1 76 ? -21.844 -7.165 29.267 1.00 77.19 76 ILE A N 1
ATOM 563 C CA . ILE A 1 76 ? -21.483 -7.107 27.862 1.00 77.19 76 ILE A CA 1
ATOM 564 C C . ILE A 1 76 ? -20.107 -7.721 27.700 1.00 77.19 76 ILE A C 1
ATOM 566 O O . ILE A 1 76 ? -19.142 -7.274 28.327 1.00 77.19 76 ILE A O 1
ATOM 570 N N . LYS A 1 77 ? -20.005 -8.688 26.791 1.00 82.56 77 LYS A N 1
ATOM 571 C CA . LYS A 1 77 ? -18.727 -9.133 26.245 1.00 82.56 77 LYS A CA 1
ATOM 572 C C . LYS A 1 77 ? -18.635 -8.681 24.796 1.00 82.56 77 LYS A C 1
ATOM 574 O O . LYS A 1 77 ? -19.491 -9.013 23.983 1.00 82.56 77 LYS A O 1
ATOM 579 N N . ALA A 1 78 ? -17.597 -7.920 24.474 1.00 81.38 78 ALA A N 1
ATOM 580 C CA . ALA A 1 78 ? -17.346 -7.454 23.117 1.00 81.38 78 ALA A CA 1
ATOM 581 C C . ALA A 1 78 ? -15.925 -7.805 22.691 1.00 81.38 78 ALA A C 1
ATOM 583 O O . ALA A 1 78 ? -14.989 -7.646 23.471 1.00 81.38 78 ALA A O 1
ATOM 584 N N . LYS A 1 79 ? -15.753 -8.247 21.449 1.00 84.31 79 LYS A N 1
ATOM 585 C CA . LYS A 1 79 ? -14.442 -8.432 20.828 1.00 84.31 79 LYS A CA 1
ATOM 586 C C . LYS A 1 79 ? -14.316 -7.465 19.660 1.00 84.31 79 LYS A C 1
ATOM 588 O O . LYS A 1 79 ? -15.174 -7.453 18.785 1.00 84.31 79 LYS A O 1
ATOM 593 N N . LEU A 1 80 ? -13.288 -6.627 19.696 1.00 83.56 80 LEU A N 1
ATOM 594 C CA . LEU A 1 80 ? -12.999 -5.561 18.743 1.00 83.56 80 LEU A CA 1
ATOM 595 C C . LEU A 1 80 ? -11.705 -5.903 18.001 1.00 83.56 80 LEU A C 1
ATOM 597 O O . LEU A 1 80 ? -10.737 -6.343 18.627 1.00 83.56 80 LEU A O 1
ATOM 601 N N . TYR A 1 81 ? -11.671 -5.661 16.694 1.00 81.56 81 TYR A N 1
ATOM 602 C CA . TYR A 1 81 ? -10.507 -5.950 15.858 1.00 81.56 81 TYR A CA 1
ATOM 603 C C . TYR A 1 81 ? -9.921 -4.662 15.269 1.00 81.56 81 TYR A C 1
ATOM 605 O O . TYR A 1 81 ? -10.643 -3.864 14.677 1.00 81.56 81 TYR A O 1
ATOM 613 N N . VAL A 1 82 ? -8.610 -4.457 15.426 1.00 79.38 82 VAL A N 1
ATOM 614 C CA . VAL A 1 82 ? -7.856 -3.399 14.730 1.00 79.38 82 VAL A CA 1
ATOM 615 C C . VAL A 1 82 ? -6.912 -4.086 13.759 1.00 79.38 82 VAL A C 1
ATOM 617 O O . VAL A 1 82 ? -6.039 -4.846 14.185 1.00 79.38 82 VAL A O 1
ATOM 620 N N . LYS A 1 83 ? -7.086 -3.819 12.467 1.00 74.25 83 LYS A N 1
ATOM 621 C CA . LYS A 1 83 ? -6.293 -4.436 11.407 1.00 74.25 83 LYS A CA 1
ATOM 622 C C . LYS A 1 83 ? -5.134 -3.536 11.009 1.00 74.25 83 LYS A C 1
ATOM 624 O O . LYS A 1 83 ? -5.269 -2.313 10.936 1.00 74.25 83 LYS A O 1
ATOM 629 N N . ASN A 1 84 ? -3.989 -4.141 10.730 1.00 71.00 84 ASN A N 1
ATOM 630 C CA . ASN A 1 84 ? -2.952 -3.476 9.961 1.00 71.00 84 ASN A CA 1
ATOM 631 C C . ASN A 1 84 ? -3.367 -3.535 8.487 1.00 71.00 84 ASN A C 1
ATOM 633 O O . ASN A 1 84 ? -3.551 -4.608 7.925 1.00 71.00 84 ASN A O 1
ATOM 637 N N . MET A 1 85 ? -3.511 -2.392 7.833 1.00 68.88 85 MET A N 1
ATOM 638 C CA . MET A 1 85 ? -3.905 -2.303 6.422 1.00 68.88 85 MET A CA 1
ATOM 639 C C . MET A 1 85 ? -2.715 -2.471 5.471 1.00 68.88 85 MET A C 1
ATOM 641 O O . MET A 1 85 ? -2.736 -1.993 4.334 1.00 68.88 85 MET A O 1
ATOM 645 N N . ARG A 1 86 ? -1.632 -3.092 5.945 1.00 66.50 86 ARG A N 1
ATOM 646 C CA . ARG A 1 86 ? -0.412 -3.347 5.186 1.00 66.50 86 ARG A CA 1
ATOM 647 C C . ARG A 1 86 ? 0.139 -4.723 5.508 1.00 66.50 86 ARG A C 1
ATOM 649 O O . ARG A 1 86 ? 0.171 -5.157 6.652 1.00 66.50 86 ARG A O 1
ATOM 656 N N . GLY A 1 87 ? 0.724 -5.335 4.495 1.00 64.12 87 GLY A N 1
ATOM 657 C CA . GLY A 1 87 ? 1.566 -6.498 4.656 1.00 64.12 87 GLY A CA 1
ATOM 658 C C . GLY A 1 87 ? 0.807 -7.817 4.778 1.00 64.12 87 GLY A C 1
ATOM 659 O O . GLY A 1 87 ? -0.104 -8.090 4.006 1.00 64.12 87 GLY A O 1
ATOM 660 N N . SER A 1 88 ? 1.226 -8.677 5.709 1.00 52.50 88 SER A N 1
ATOM 661 C CA . SER A 1 88 ? 0.717 -10.053 5.861 1.00 52.50 88 SER A CA 1
ATOM 662 C C . SER A 1 88 ? -0.684 -10.169 6.471 1.00 52.50 88 SER A C 1
ATOM 664 O O . SER A 1 88 ? -1.166 -11.281 6.656 1.00 52.50 88 SER A O 1
ATOM 666 N N . THR A 1 89 ? -1.297 -9.047 6.826 1.00 57.62 89 THR A N 1
ATOM 667 C CA . THR A 1 89 ? -2.635 -8.937 7.428 1.00 57.62 89 THR A CA 1
ATOM 668 C C . THR A 1 89 ? -3.730 -8.680 6.392 1.00 57.62 89 THR A C 1
ATOM 670 O O . THR A 1 89 ? -4.912 -8.736 6.716 1.00 57.62 89 THR A O 1
ATOM 673 N N . LEU A 1 90 ? -3.350 -8.414 5.138 1.00 62.16 90 LEU A N 1
ATOM 674 C CA . LEU A 1 90 ? -4.286 -8.324 4.023 1.00 62.16 90 LEU A CA 1
ATOM 675 C C . LEU A 1 90 ? -4.874 -9.703 3.716 1.00 62.16 90 LEU A C 1
ATOM 677 O O . LEU A 1 90 ? -4.173 -10.719 3.764 1.00 62.16 90 LEU A O 1
ATOM 681 N N . ASN A 1 91 ? -6.160 -9.744 3.367 1.00 63.88 91 ASN A N 1
ATOM 682 C CA . ASN A 1 91 ? -6.764 -10.982 2.889 1.00 63.88 91 ASN A CA 1
ATOM 683 C C . ASN A 1 91 ? -6.121 -11.413 1.560 1.00 63.88 91 ASN A C 1
ATOM 685 O O . ASN A 1 91 ? -5.593 -10.599 0.802 1.00 63.88 91 ASN A O 1
ATOM 689 N N . SER A 1 92 ? -6.185 -12.706 1.233 1.00 61.75 92 SER A N 1
ATOM 690 C CA . SER A 1 92 ? -5.742 -13.173 -0.087 1.00 61.75 92 SER A CA 1
ATOM 691 C C . SER A 1 92 ? -6.538 -12.462 -1.191 1.00 61.75 92 SER A C 1
ATOM 693 O O . SER A 1 92 ? -7.765 -12.417 -1.136 1.00 61.75 92 SER A O 1
ATOM 695 N N . GLY A 1 93 ? -5.840 -11.883 -2.171 1.00 64.12 93 GLY A N 1
ATOM 696 C CA . GLY A 1 93 ? -6.425 -11.039 -3.218 1.00 64.12 93 GLY A CA 1
ATOM 697 C C . GLY A 1 93 ? -6.637 -9.572 -2.828 1.00 64.12 93 GLY A C 1
ATOM 698 O O . GLY A 1 93 ? -6.997 -8.766 -3.684 1.00 64.12 93 GLY A O 1
ATOM 699 N N . GLU A 1 94 ? -6.403 -9.190 -1.571 1.00 69.62 94 GLU A N 1
ATOM 700 C CA . GLU A 1 94 ? -6.537 -7.806 -1.126 1.00 69.62 94 GLU A CA 1
ATOM 701 C C . GLU A 1 94 ? -5.256 -7.016 -1.417 1.00 69.62 94 GLU A C 1
ATOM 703 O O . GLU A 1 94 ? -4.145 -7.403 -1.054 1.00 69.62 94 GLU A O 1
ATOM 708 N N . ILE A 1 95 ? -5.423 -5.885 -2.097 1.00 69.69 95 ILE A N 1
ATOM 709 C CA . ILE A 1 95 ? -4.350 -4.948 -2.423 1.00 69.69 95 ILE A CA 1
ATOM 710 C C . ILE A 1 95 ? -4.591 -3.695 -1.582 1.00 69.69 95 ILE A C 1
ATOM 712 O O . ILE A 1 95 ? -5.722 -3.196 -1.554 1.00 69.69 95 ILE A O 1
ATOM 716 N N . PRO A 1 96 ? -3.568 -3.175 -0.882 1.00 72.62 96 PRO A N 1
ATOM 717 C CA . PRO A 1 96 ? -3.763 -2.062 0.028 1.00 72.62 96 PRO A CA 1
ATOM 718 C C . PRO A 1 96 ? -4.229 -0.835 -0.754 1.00 72.62 96 PRO A C 1
ATOM 720 O O . PRO A 1 96 ? -3.652 -0.461 -1.778 1.00 72.62 96 PRO A O 1
ATOM 723 N N . LYS A 1 97 ? -5.287 -0.189 -0.264 1.00 69.25 97 LYS A N 1
ATOM 724 C CA . LYS A 1 97 ? -5.768 1.058 -0.860 1.00 69.25 97 LYS A CA 1
ATOM 725 C C . LYS A 1 97 ? -4.738 2.178 -0.652 1.00 69.25 97 LYS A C 1
ATOM 727 O O . LYS A 1 97 ? -4.006 2.163 0.342 1.00 69.25 97 LYS A O 1
ATOM 732 N N . PRO A 1 98 ? -4.702 3.183 -1.545 1.00 64.38 98 PRO A N 1
ATOM 733 C CA . PRO A 1 98 ? -3.944 4.400 -1.310 1.00 64.38 98 PRO A CA 1
ATOM 734 C C . PRO A 1 98 ? -4.480 5.096 -0.068 1.00 64.38 98 PRO A C 1
ATOM 736 O O . PRO A 1 98 ? -5.549 5.697 -0.090 1.00 64.38 98 PRO A O 1
ATOM 739 N N . ILE A 1 99 ? -3.738 4.993 1.027 1.00 57.66 99 ILE A N 1
ATOM 740 C CA . ILE A 1 99 ? -4.064 5.660 2.282 1.00 57.66 99 ILE A CA 1
ATOM 741 C C . ILE A 1 99 ? -2.832 6.476 2.679 1.00 57.66 99 ILE A C 1
ATOM 743 O O . ILE A 1 99 ? -2.027 6.090 3.531 1.00 57.66 99 ILE A O 1
ATOM 747 N N . ASP A 1 100 ? -2.639 7.612 2.001 1.00 54.84 100 ASP A N 1
ATOM 748 C CA . ASP A 1 100 ? -1.737 8.656 2.487 1.00 54.84 100 ASP A CA 1
ATOM 749 C C . ASP A 1 100 ? -2.559 9.751 3.181 1.00 54.84 100 ASP A C 1
ATOM 751 O O . ASP A 1 100 ? -2.948 10.716 2.542 1.00 54.84 100 ASP A O 1
ATOM 755 N N . TYR A 1 101 ? -2.882 9.556 4.470 1.00 45.47 101 TYR A N 1
ATOM 756 C CA . TYR A 1 101 ? -3.677 10.487 5.308 1.00 45.47 101 TYR A CA 1
ATOM 757 C C . TYR A 1 101 ? -2.949 11.793 5.674 1.00 45.47 101 TYR A C 1
ATOM 759 O O . TYR A 1 101 ? -3.445 12.586 6.465 1.00 45.47 101 TYR A O 1
ATOM 767 N N . ASP A 1 102 ? -1.758 12.020 5.132 1.00 45.78 102 ASP A N 1
ATOM 768 C CA . ASP A 1 102 ? -1.180 13.358 5.083 1.00 45.78 102 ASP A CA 1
ATOM 769 C C . ASP A 1 102 ? -1.714 13.963 3.781 1.00 45.78 102 ASP A C 1
ATOM 771 O O . ASP A 1 102 ? -1.289 13.463 2.741 1.00 45.78 102 ASP A O 1
ATOM 775 N N . ASP A 1 103 ? -2.673 14.910 3.844 1.00 42.44 103 ASP A N 1
ATOM 776 C CA . ASP A 1 103 ? -3.518 15.555 2.791 1.00 42.44 103 ASP A CA 1
ATOM 777 C C . ASP A 1 103 ? -2.777 16.034 1.514 1.00 42.44 103 ASP A C 1
ATOM 779 O O . ASP A 1 103 ? -2.862 17.162 1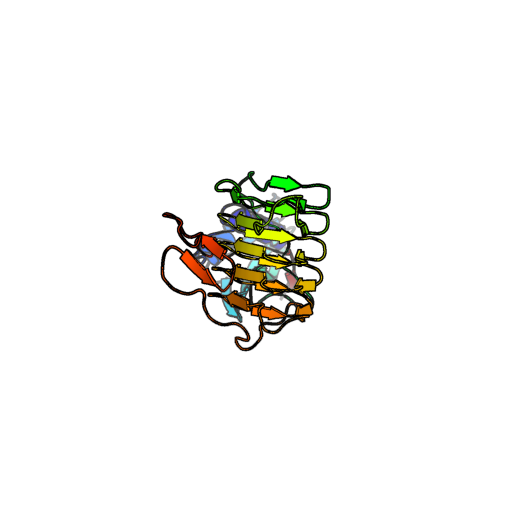.027 1.00 42.44 103 ASP A O 1
ATOM 783 N N . THR A 1 104 ? -1.966 15.162 0.947 1.00 54.75 104 THR A N 1
ATOM 784 C CA . THR A 1 104 ? -0.853 15.474 0.062 1.00 54.75 104 THR A CA 1
ATOM 785 C C . THR A 1 104 ? -0.728 14.464 -1.067 1.00 54.75 104 THR A C 1
ATOM 787 O O . THR A 1 104 ? 0.030 14.721 -2.005 1.00 54.75 104 THR A O 1
ATOM 790 N N . LEU A 1 105 ? -1.483 13.355 -1.021 1.00 66.06 105 LEU A N 1
ATOM 791 C CA . LEU A 1 105 ? -1.589 12.402 -2.119 1.00 66.06 105 LEU A CA 1
ATOM 792 C C . LEU A 1 105 ? -1.985 13.152 -3.390 1.00 66.06 105 LEU A C 1
ATOM 794 O O . LEU A 1 105 ? -3.103 13.649 -3.528 1.00 66.06 105 LEU A O 1
ATOM 798 N N . LYS A 1 106 ? -1.059 13.229 -4.344 1.00 75.12 106 LYS A N 1
ATOM 799 C CA . LYS A 1 106 ? -1.383 13.770 -5.657 1.00 75.12 106 LYS A CA 1
ATOM 800 C C . LYS A 1 106 ? -2.116 12.683 -6.426 1.00 75.12 106 LYS A C 1
ATOM 802 O O . LYS A 1 106 ? -1.546 11.621 -6.657 1.00 75.12 106 LYS A O 1
ATOM 807 N N . VAL A 1 107 ? -3.347 12.960 -6.838 1.00 76.06 107 VAL A N 1
ATOM 808 C CA . VAL A 1 107 ? -4.143 12.037 -7.651 1.00 76.06 107 VAL A CA 1
ATOM 809 C C . VAL A 1 107 ? -4.113 12.494 -9.104 1.00 76.06 107 VAL A C 1
ATOM 811 O O . VAL A 1 107 ? -4.487 13.623 -9.422 1.00 76.06 107 VAL A O 1
ATOM 814 N N . LEU A 1 108 ? -3.671 11.613 -9.994 1.00 81.38 108 LEU A N 1
ATOM 815 C CA . LEU A 1 108 ? -3.859 11.749 -11.428 1.00 81.38 108 LEU A CA 1
ATOM 816 C C . LEU A 1 108 ? -5.107 10.955 -11.821 1.00 81.38 108 LEU A C 1
ATOM 818 O O . LEU A 1 108 ? -5.100 9.728 -11.782 1.00 81.38 108 LEU A O 1
ATOM 822 N N . ASN A 1 109 ? -6.178 11.655 -12.205 1.00 85.00 109 ASN A N 1
ATOM 823 C CA . ASN A 1 109 ? -7.462 11.043 -12.586 1.00 85.00 109 ASN A CA 1
ATOM 824 C C . ASN A 1 109 ? -7.440 10.342 -13.964 1.00 85.00 109 ASN A C 1
ATOM 826 O O . ASN A 1 109 ? -8.473 9.888 -14.443 1.00 85.00 109 ASN A O 1
ATOM 830 N N . SER A 1 110 ? -6.275 10.253 -14.604 1.00 89.31 110 SER A N 1
ATOM 831 C CA . SER A 1 110 ? -6.047 9.633 -15.911 1.00 89.31 110 SER A CA 1
ATOM 832 C C . SER A 1 110 ? -4.796 8.749 -15.874 1.00 89.31 110 SER A C 1
ATOM 834 O O . SER A 1 110 ? -4.145 8.629 -14.834 1.00 89.31 110 SER A O 1
ATOM 836 N N . SER A 1 111 ? -4.430 8.153 -17.012 1.00 88.38 111 SER A N 1
ATOM 837 C CA . SER A 1 111 ? -3.142 7.465 -17.154 1.00 88.38 111 SER A CA 1
ATOM 838 C C . SER A 1 111 ? -1.968 8.432 -16.973 1.00 88.38 111 SER A C 1
ATOM 840 O O . SER A 1 111 ? -2.017 9.579 -17.425 1.00 88.38 111 SER A O 1
ATOM 842 N N . GLY A 1 112 ? -0.914 7.957 -16.312 1.00 82.12 112 GLY A N 1
ATOM 843 C CA . GLY A 1 112 ? 0.354 8.655 -16.137 1.00 82.12 112 GLY A CA 1
ATOM 844 C C . GLY A 1 112 ? 1.303 8.300 -17.267 1.00 82.12 112 GLY A C 1
ATOM 845 O O . GLY A 1 112 ? 1.985 7.283 -17.193 1.00 82.12 112 GLY A O 1
ATOM 846 N N . ILE A 1 113 ? 1.332 9.126 -18.311 1.00 84.00 113 ILE A N 1
ATOM 847 C CA . ILE A 1 113 ? 2.254 8.954 -19.437 1.00 84.00 113 ILE A CA 1
ATOM 848 C C . ILE A 1 113 ? 3.511 9.774 -19.157 1.00 84.00 113 ILE A C 1
ATOM 850 O O . ILE A 1 113 ? 3.476 11.005 -19.101 1.00 84.00 113 ILE A O 1
ATOM 854 N N . PHE A 1 114 ? 4.622 9.078 -18.964 1.00 80.62 114 PHE A N 1
ATOM 855 C CA . PHE A 1 114 ? 5.932 9.663 -18.740 1.00 80.62 114 PHE A CA 1
ATOM 856 C C . PHE A 1 114 ? 6.728 9.562 -20.036 1.00 80.62 114 PHE A C 1
ATOM 858 O O . PHE A 1 114 ? 7.142 8.479 -20.441 1.00 80.62 114 PHE A O 1
ATOM 865 N N . MET A 1 115 ? 6.925 10.705 -20.687 1.00 74.75 115 MET A N 1
ATOM 866 C CA . MET A 1 115 ? 7.777 10.820 -21.872 1.00 74.75 115 MET A CA 1
ATOM 867 C C . MET A 1 115 ? 9.261 10.754 -21.481 1.00 74.75 115 MET A C 1
ATOM 869 O O . MET A 1 115 ? 9.607 10.869 -20.301 1.00 74.75 115 MET A O 1
ATOM 873 N N . ASN A 1 116 ? 10.151 10.564 -22.459 1.00 70.75 116 ASN A N 1
ATOM 874 C CA . ASN A 1 116 ? 11.602 10.545 -22.229 1.00 70.75 116 ASN A CA 1
ATOM 875 C C . ASN A 1 116 ? 12.086 11.762 -21.436 1.00 70.75 116 ASN A C 1
ATOM 877 O O . ASN A 1 116 ? 11.709 12.898 -21.725 1.00 70.75 116 ASN A O 1
ATOM 881 N N . GLY A 1 117 ? 12.974 11.513 -20.473 1.00 64.25 117 GLY A N 1
ATOM 882 C CA . GLY A 1 117 ? 13.504 12.535 -19.579 1.00 64.25 117 GLY A CA 1
ATOM 883 C C . GLY A 1 117 ? 13.393 12.150 -18.110 1.00 64.25 117 GLY A C 1
ATOM 884 O O . GLY A 1 117 ? 13.044 11.025 -17.754 1.00 64.25 117 GLY A O 1
ATOM 885 N N . VAL A 1 118 ? 13.731 13.110 -17.252 1.00 68.38 118 VAL A N 1
ATOM 886 C CA . VAL A 1 118 ? 13.761 12.924 -15.803 1.00 68.38 118 VAL A CA 1
ATOM 887 C C . VAL A 1 118 ? 12.470 13.470 -15.203 1.00 68.38 118 VAL A C 1
ATOM 889 O O . VAL A 1 118 ? 12.244 14.679 -15.200 1.00 68.38 118 VAL A O 1
ATOM 892 N N . TYR A 1 119 ? 11.642 12.588 -14.653 1.00 72.38 119 TYR A N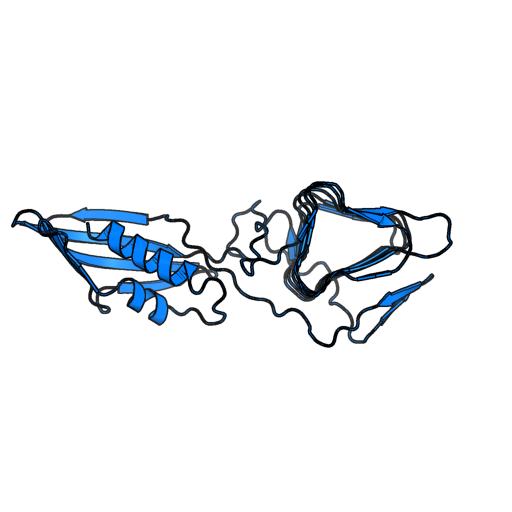 1
ATOM 893 C CA . TYR A 1 119 ? 10.484 12.958 -13.856 1.00 72.38 119 TYR A CA 1
ATOM 894 C C . TYR A 1 119 ? 10.808 12.782 -12.378 1.00 72.38 119 TYR A C 1
ATOM 896 O O . TYR A 1 119 ? 11.038 11.674 -11.905 1.00 72.38 119 TYR A O 1
ATOM 904 N N . ARG A 1 120 ? 10.803 13.877 -11.620 1.00 70.81 120 ARG A N 1
ATOM 905 C CA . ARG A 1 120 ? 10.949 13.835 -10.162 1.00 70.81 120 ARG A CA 1
ATOM 906 C C . ARG A 1 120 ? 9.651 14.328 -9.560 1.00 70.81 120 ARG A C 1
ATOM 908 O O . ARG A 1 120 ? 9.388 15.529 -9.574 1.00 70.81 120 ARG A O 1
ATOM 915 N N . GLN A 1 121 ? 8.837 13.415 -9.045 1.00 62.59 121 GLN A N 1
ATOM 916 C CA . GLN A 1 121 ? 7.727 13.842 -8.212 1.00 62.59 121 GLN A CA 1
ATOM 917 C C . GLN A 1 121 ? 8.234 14.256 -6.836 1.00 62.59 121 GLN A C 1
ATOM 919 O O . GLN A 1 121 ? 9.186 13.683 -6.304 1.00 62.59 121 GLN A O 1
ATOM 924 N N . THR A 1 122 ? 7.577 15.283 -6.305 1.00 58.47 122 THR A N 1
ATOM 925 C CA . THR A 1 122 ? 7.810 15.909 -5.006 1.00 58.47 122 THR A CA 1
ATOM 926 C C . THR A 1 122 ? 7.694 14.912 -3.851 1.00 58.47 122 THR A C 1
ATOM 928 O O . THR A 1 122 ? 7.298 13.766 -4.038 1.00 58.47 122 THR A O 1
ATOM 931 N N . GLU A 1 123 ? 8.035 15.365 -2.646 1.00 59.81 123 GLU A N 1
ATOM 932 C CA . GLU A 1 123 ? 8.083 14.653 -1.352 1.00 59.81 123 GLU A CA 1
ATOM 933 C C . GLU A 1 123 ? 6.807 13.879 -0.936 1.00 59.81 123 GLU A C 1
ATOM 935 O O . GLU A 1 123 ? 6.734 13.358 0.174 1.00 59.81 123 GLU A O 1
ATOM 940 N N . LYS A 1 124 ? 5.793 13.809 -1.801 1.00 68.81 124 LYS A N 1
ATOM 941 C CA . LYS A 1 124 ? 4.439 13.307 -1.563 1.00 68.81 124 LYS A CA 1
ATOM 942 C C . LYS A 1 124 ? 4.191 12.008 -2.339 1.00 68.81 124 LYS A C 1
ATOM 944 O O . LYS A 1 124 ? 4.838 11.748 -3.354 1.00 68.81 124 LYS A O 1
ATOM 949 N N . SER A 1 125 ? 3.234 11.197 -1.886 1.00 78.31 125 SER A N 1
ATOM 950 C CA . SER A 1 125 ? 2.810 10.004 -2.633 1.00 78.31 125 SER A CA 1
ATOM 951 C C . SER A 1 125 ? 2.060 10.379 -3.921 1.00 78.31 125 SER A C 1
ATOM 953 O O . SER A 1 125 ? 1.431 11.439 -4.008 1.00 78.31 125 SER A O 1
ATOM 955 N N . LEU A 1 126 ? 2.107 9.496 -4.920 1.00 82.19 126 LEU A N 1
ATOM 956 C CA . LEU A 1 126 ? 1.366 9.608 -6.179 1.00 82.19 126 LEU A CA 1
ATOM 957 C C . LEU A 1 126 ? 0.327 8.492 -6.265 1.00 82.19 126 LEU A C 1
ATOM 959 O O . LEU A 1 126 ? 0.680 7.326 -6.111 1.00 82.19 126 LEU A O 1
ATOM 963 N N . GLN A 1 127 ? -0.915 8.838 -6.593 1.00 86.69 127 GLN A N 1
ATOM 964 C CA . GLN A 1 127 ? -1.889 7.890 -7.121 1.00 86.69 127 GLN A CA 1
ATOM 965 C C . GLN A 1 127 ? -2.162 8.183 -8.595 1.00 86.69 127 GLN A C 1
ATOM 967 O O . GLN A 1 127 ? -2.421 9.326 -8.970 1.00 86.69 127 GLN A O 1
ATOM 972 N N . VAL A 1 128 ? -2.170 7.140 -9.414 1.00 88.69 128 VAL A N 1
ATOM 973 C CA . VAL A 1 128 ? -2.573 7.169 -10.818 1.00 88.69 128 VAL A CA 1
ATOM 974 C C . VAL A 1 128 ? -3.805 6.285 -10.972 1.00 88.69 128 VAL A C 1
ATOM 976 O O . VAL A 1 128 ? -3.741 5.084 -10.736 1.00 88.69 128 VAL A O 1
ATOM 979 N N . LYS A 1 129 ? -4.938 6.892 -11.343 1.00 86.94 129 LYS A N 1
ATOM 980 C CA . LYS A 1 129 ? -6.214 6.190 -11.561 1.00 86.94 129 LYS A CA 1
ATOM 981 C C . LYS A 1 129 ? -6.232 5.356 -12.843 1.00 86.94 129 LYS A C 1
ATOM 983 O O . LYS A 1 129 ? -7.048 4.451 -12.981 1.00 86.94 129 LYS A O 1
ATOM 988 N N . GLY A 1 130 ? -5.378 5.701 -13.803 1.00 90.12 130 GLY A N 1
ATOM 989 C CA . GLY A 1 130 ? -5.166 4.927 -15.021 1.00 90.12 130 GLY A CA 1
ATOM 990 C C . GLY A 1 130 ? -3.904 4.072 -14.963 1.00 90.12 130 GLY A C 1
ATOM 991 O O . GLY A 1 130 ? -3.360 3.784 -13.901 1.00 90.12 130 GLY A O 1
ATOM 992 N N . GLU A 1 131 ? -3.420 3.704 -16.142 1.00 92.25 131 GLU A N 1
ATOM 993 C CA . GLU A 1 131 ? -2.146 3.001 -16.296 1.00 92.25 131 GLU A CA 1
ATOM 994 C C . GLU A 1 131 ? -0.972 3.973 -16.142 1.00 92.25 131 GLU A C 1
ATOM 996 O O . GLU A 1 131 ? -1.087 5.162 -16.454 1.00 92.25 131 GLU A O 1
ATOM 1001 N N . VAL A 1 132 ? 0.188 3.469 -15.731 1.00 90.31 132 VAL A N 1
ATOM 1002 C CA . VAL A 1 132 ? 1.457 4.201 -15.843 1.00 90.31 132 VAL A CA 1
ATOM 1003 C C . VAL A 1 132 ? 2.204 3.699 -17.067 1.00 90.31 132 VAL A C 1
ATOM 1005 O O . VAL A 1 132 ? 2.491 2.510 -17.166 1.00 90.31 132 VAL A O 1
ATOM 1008 N N . ARG A 1 133 ? 2.547 4.605 -17.986 1.00 88.62 133 ARG A N 1
ATOM 1009 C CA . ARG A 1 133 ? 3.262 4.281 -19.222 1.00 88.62 133 ARG A CA 1
ATOM 1010 C C . ARG A 1 133 ? 4.565 5.060 -19.321 1.00 88.62 133 ARG A C 1
ATOM 1012 O O . ARG A 1 133 ? 4.548 6.285 -19.244 1.00 88.62 133 ARG A O 1
ATOM 1019 N N . GLY A 1 134 ? 5.680 4.361 -19.509 1.00 80.69 134 GLY A N 1
ATOM 1020 C CA . GLY A 1 134 ? 6.916 4.974 -19.995 1.00 80.69 134 GLY A CA 1
ATOM 1021 C C . GLY A 1 134 ? 6.964 4.894 -21.511 1.00 80.69 134 GLY A C 1
ATOM 1022 O O . GLY A 1 134 ? 7.019 3.793 -22.068 1.00 80.69 134 GLY A O 1
ATOM 1023 N N . GLU A 1 135 ? 6.916 6.049 -22.167 1.00 74.00 135 GLU A N 1
ATOM 1024 C CA . GLU A 1 135 ? 6.948 6.145 -23.623 1.00 74.00 135 GLU A CA 1
ATOM 1025 C C . GLU A 1 135 ? 8.260 6.771 -24.094 1.00 74.00 135 GLU A C 1
ATOM 1027 O O . GLU A 1 135 ? 8.732 7.783 -23.560 1.00 74.00 135 GLU A O 1
ATOM 1032 N N . THR A 1 136 ? 8.837 6.160 -25.131 1.00 62.62 136 THR A N 1
ATOM 1033 C CA . THR A 1 136 ? 9.985 6.708 -25.846 1.00 62.62 136 THR A CA 1
ATOM 1034 C C . THR A 1 136 ? 9.528 7.928 -26.637 1.00 62.62 136 THR A C 1
ATOM 1036 O O . THR A 1 136 ? 8.800 7.796 -27.617 1.00 62.62 136 THR A O 1
ATOM 1039 N N . GLY A 1 137 ? 9.945 9.121 -26.220 1.00 52.16 137 GLY A N 1
ATOM 1040 C CA . GLY A 1 137 ? 9.848 10.316 -27.059 1.00 52.16 137 GLY A CA 1
ATOM 1041 C C . GLY A 1 137 ? 10.810 10.257 -28.256 1.00 52.16 137 GLY A C 1
ATOM 1042 O O . GLY A 1 137 ? 11.525 9.279 -28.458 1.00 52.16 137 GLY A O 1
ATOM 1043 N N . ASN A 1 138 ? 10.899 11.348 -29.021 1.00 43.84 138 ASN A N 1
ATOM 1044 C CA . ASN A 1 138 ? 11.722 11.449 -30.242 1.00 43.84 138 ASN A CA 1
ATOM 1045 C C . ASN A 1 138 ? 13.256 11.496 -30.016 1.00 43.84 138 ASN A C 1
ATOM 1047 O O . ASN A 1 138 ? 13.996 11.897 -30.911 1.00 43.84 138 ASN A O 1
ATOM 1051 N N . SER A 1 139 ? 13.764 11.138 -28.836 1.00 45.69 139 SER A N 1
ATOM 1052 C CA . SER A 1 139 ? 15.191 11.220 -28.487 1.00 45.69 139 SER A CA 1
ATOM 1053 C C . SER A 1 139 ? 15.692 9.918 -27.859 1.00 45.69 139 SER A C 1
ATOM 1055 O O . SER A 1 139 ? 14.954 9.249 -27.146 1.00 45.69 139 SER A O 1
ATOM 1057 N N . GLY A 1 140 ? 16.953 9.551 -28.118 1.00 48.72 140 GLY A N 1
ATOM 1058 C CA . GLY A 1 140 ? 17.586 8.286 -27.700 1.00 48.72 140 GLY A CA 1
ATOM 1059 C C . GLY A 1 140 ? 17.897 8.146 -26.201 1.00 48.72 140 GLY A C 1
ATOM 1060 O O . GLY A 1 140 ? 18.945 7.611 -25.851 1.00 48.72 140 GLY A O 1
ATOM 1061 N N . GLY A 1 141 ? 17.028 8.648 -25.324 1.00 58.22 141 GLY A N 1
ATOM 1062 C CA . GLY A 1 141 ? 17.126 8.517 -23.868 1.00 58.22 141 GLY A CA 1
ATOM 1063 C C . GLY A 1 141 ? 16.009 7.645 -23.293 1.00 58.22 141 GLY A C 1
ATOM 1064 O O . GLY A 1 141 ? 15.004 7.411 -23.957 1.00 58.22 141 GLY A O 1
ATOM 1065 N N . GLY A 1 142 ? 16.194 7.160 -22.065 1.00 66.56 142 GLY A N 1
ATOM 1066 C CA . GLY A 1 142 ? 15.155 6.454 -21.314 1.00 66.56 142 GLY A CA 1
ATOM 1067 C C . GLY A 1 142 ? 14.283 7.371 -20.447 1.00 66.56 142 GLY A C 1
ATOM 1068 O O . GLY A 1 142 ? 14.544 8.571 -20.329 1.00 66.56 142 GLY A O 1
ATOM 1069 N N . ASN A 1 143 ? 13.265 6.803 -19.802 1.00 73.00 143 ASN A N 1
ATOM 1070 C CA . ASN A 1 143 ? 12.462 7.486 -18.780 1.00 73.00 143 ASN A CA 1
ATOM 1071 C C . ASN A 1 143 ? 13.137 7.325 -17.405 1.00 73.00 143 ASN A C 1
ATOM 1073 O O . ASN A 1 143 ? 13.308 6.193 -16.977 1.00 73.00 143 ASN A O 1
ATOM 1077 N N . ASP A 1 144 ? 13.502 8.397 -16.692 1.00 80.00 144 ASP A N 1
ATOM 1078 C CA . ASP A 1 144 ? 13.995 8.330 -15.298 1.00 80.00 144 ASP A CA 1
ATOM 1079 C C . ASP A 1 144 ? 12.951 8.920 -14.349 1.00 80.00 144 ASP A C 1
ATOM 1081 O O . ASP A 1 144 ? 12.859 10.135 -14.173 1.00 80.00 144 ASP A O 1
ATOM 1085 N N . ILE A 1 145 ? 12.113 8.056 -13.783 1.00 84.88 145 ILE A N 1
ATOM 1086 C CA . ILE A 1 145 ? 10.969 8.414 -12.947 1.00 84.88 145 ILE A CA 1
ATOM 1087 C C . ILE A 1 145 ? 11.326 8.144 -11.490 1.00 84.88 145 ILE A C 1
ATOM 1089 O O . ILE A 1 145 ? 11.538 7.002 -11.092 1.00 84.88 145 ILE A O 1
ATOM 1093 N N . LEU A 1 146 ? 11.332 9.190 -10.672 1.00 83.69 146 LEU A N 1
ATOM 1094 C CA . LEU A 1 146 ? 11.582 9.128 -9.238 1.00 83.69 146 LEU A CA 1
ATOM 1095 C C . LEU A 1 146 ? 10.345 9.583 -8.459 1.00 83.69 146 LEU A C 1
ATOM 1097 O O . LEU A 1 146 ? 9.930 10.741 -8.548 1.00 83.69 146 LEU A O 1
ATOM 1101 N N . ILE A 1 147 ? 9.815 8.680 -7.637 1.00 83.31 147 ILE A N 1
ATOM 1102 C CA . ILE A 1 147 ? 8.741 8.909 -6.672 1.00 83.31 147 ILE A CA 1
ATOM 1103 C C . ILE A 1 147 ? 9.335 8.856 -5.260 1.00 83.31 147 ILE A C 1
ATOM 1105 O O . ILE A 1 147 ? 9.840 7.824 -4.817 1.00 83.31 147 ILE A O 1
ATOM 1109 N N . GLN A 1 148 ? 9.292 9.985 -4.547 1.00 78.00 148 GLN A N 1
ATOM 1110 C CA . GLN A 1 148 ? 9.955 10.153 -3.243 1.00 78.00 148 GLN A CA 1
ATOM 1111 C C . GLN A 1 148 ? 9.233 9.476 -2.067 1.00 78.00 148 GLN A C 1
ATOM 1113 O O . GLN A 1 148 ? 9.836 9.286 -1.013 1.00 78.00 148 GLN A O 1
ATOM 1118 N N . ARG A 1 149 ? 7.963 9.096 -2.235 1.00 80.06 149 ARG A N 1
ATOM 1119 C CA . ARG A 1 149 ? 7.193 8.290 -1.275 1.00 80.06 149 ARG A CA 1
ATOM 1120 C C . ARG A 1 149 ? 6.581 7.081 -1.986 1.00 80.06 149 ARG A C 1
ATOM 1122 O O . ARG A 1 149 ? 7.314 6.333 -2.627 1.00 80.06 149 ARG A O 1
ATOM 1129 N N . ASN A 1 150 ? 5.271 6.886 -1.874 1.00 81.62 150 ASN A N 1
ATOM 1130 C CA . ASN A 1 150 ? 4.572 5.728 -2.404 1.00 81.62 150 ASN A CA 1
ATOM 1131 C C . ASN A 1 150 ? 4.025 6.022 -3.803 1.00 81.62 150 ASN A C 1
ATOM 1133 O O . ASN A 1 150 ? 3.651 7.161 -4.104 1.00 81.62 150 ASN A O 1
ATOM 1137 N N . LEU A 1 151 ? 3.939 4.984 -4.627 1.00 87.50 151 LEU A N 1
ATOM 1138 C CA . LEU A 1 151 ? 3.267 5.014 -5.918 1.00 87.50 151 LEU A CA 1
ATOM 1139 C C . LEU A 1 151 ? 2.112 4.012 -5.898 1.00 87.50 151 LEU A C 1
ATOM 1141 O O . LEU A 1 151 ? 2.332 2.822 -5.692 1.00 87.50 151 LEU A O 1
ATOM 1145 N N . TYR A 1 152 ? 0.902 4.503 -6.142 1.00 88.19 152 TYR A N 1
ATOM 1146 C CA . TYR A 1 152 ? -0.310 3.703 -6.271 1.00 88.19 152 TYR A CA 1
ATOM 1147 C C . TYR A 1 152 ? -0.821 3.790 -7.708 1.00 88.19 152 TYR A C 1
ATOM 1149 O O . TYR A 1 152 ? -1.001 4.891 -8.231 1.00 88.19 152 TYR A O 1
ATOM 1157 N N . VAL A 1 153 ? -1.054 2.647 -8.342 1.00 90.75 153 VAL A N 1
ATOM 1158 C CA . VAL A 1 153 ? -1.540 2.543 -9.720 1.00 90.75 153 VAL A CA 1
ATOM 1159 C C . VAL A 1 153 ? -2.775 1.645 -9.736 1.00 90.75 153 VAL A C 1
ATOM 1161 O O . VAL A 1 153 ? -2.704 0.455 -9.425 1.00 90.75 153 VAL A O 1
ATOM 1164 N N . ASP A 1 154 ? -3.920 2.229 -10.091 1.00 88.44 154 ASP A N 1
ATOM 1165 C CA . ASP A 1 154 ? -5.227 1.552 -10.124 1.00 88.44 154 ASP A CA 1
ATOM 1166 C C . ASP A 1 154 ? -5.382 0.632 -11.362 1.00 88.44 154 ASP A C 1
ATOM 1168 O O . ASP A 1 154 ? -6.425 0.010 -11.534 1.00 88.44 154 ASP A O 1
ATOM 1172 N N . LYS A 1 155 ? -4.357 0.544 -12.220 1.00 92.00 155 LYS A N 1
ATOM 1173 C CA . LYS A 1 155 ? -4.265 -0.363 -13.377 1.00 92.00 155 LYS A CA 1
ATOM 1174 C C . LYS A 1 155 ? -2.847 -0.930 -13.529 1.00 92.00 155 LYS A C 1
ATOM 1176 O O . LYS A 1 155 ? -2.128 -1.058 -12.537 1.00 92.00 155 LYS A O 1
ATOM 1181 N N . ASP A 1 156 ? -2.432 -1.234 -14.756 1.00 92.88 156 ASP A N 1
ATOM 1182 C CA . ASP A 1 156 ? -1.095 -1.701 -15.103 1.00 92.88 156 ASP A CA 1
ATOM 1183 C C . ASP A 1 156 ? 0.002 -0.622 -15.068 1.00 92.88 156 ASP A C 1
ATOM 1185 O O . ASP A 1 156 ? -0.211 0.572 -15.314 1.00 92.88 156 ASP A O 1
ATOM 1189 N N . ILE A 1 157 ? 1.234 -1.091 -14.863 1.00 93.38 157 ILE A N 1
ATOM 1190 C CA . ILE A 1 157 ? 2.455 -0.374 -15.240 1.00 93.38 157 ILE A CA 1
ATOM 1191 C C . ILE A 1 157 ? 3.021 -0.991 -16.519 1.00 93.38 157 ILE A C 1
ATOM 1193 O O . ILE A 1 157 ? 3.316 -2.186 -16.555 1.00 93.38 157 ILE A O 1
ATOM 1197 N N . TYR A 1 158 ? 3.257 -0.162 -17.535 1.00 90.50 158 TYR A N 1
ATOM 1198 C CA . TYR A 1 158 ? 3.828 -0.562 -18.815 1.00 90.50 158 TYR A CA 1
ATOM 1199 C C . TYR A 1 158 ? 5.043 0.291 -19.195 1.00 90.50 158 TYR A C 1
ATOM 1201 O O . TYR A 1 158 ? 4.953 1.504 -19.371 1.00 90.50 158 TYR A O 1
ATOM 1209 N N . PHE A 1 159 ? 6.191 -0.351 -19.390 1.00 86.56 159 PHE A N 1
ATOM 1210 C CA . PHE A 1 159 ? 7.385 0.296 -19.939 1.00 86.56 159 PHE A CA 1
ATOM 1211 C C . PHE A 1 159 ? 7.857 -0.467 -21.166 1.00 86.56 159 PHE A C 1
ATOM 1213 O O . PHE A 1 159 ? 8.201 -1.642 -21.061 1.00 86.56 159 PHE A O 1
ATOM 1220 N N . HIS A 1 160 ? 7.905 0.192 -22.324 1.00 80.19 160 HIS A N 1
ATOM 1221 C CA . HIS A 1 160 ? 8.239 -0.488 -23.577 1.00 80.19 160 HIS A CA 1
ATOM 1222 C C . HIS A 1 160 ? 9.751 -0.675 -23.780 1.00 80.19 160 HIS A C 1
ATOM 1224 O O . HIS A 1 160 ? 10.209 -1.749 -24.167 1.00 80.19 160 HIS A O 1
ATOM 1230 N N . ASN A 1 161 ? 10.557 0.352 -23.516 1.00 80.12 161 ASN A N 1
ATOM 1231 C CA . ASN A 1 161 ? 12.005 0.275 -23.677 1.00 80.12 161 ASN A CA 1
ATOM 1232 C C . ASN A 1 161 ? 12.691 1.344 -22.820 1.00 80.12 161 ASN A C 1
ATOM 1234 O O . ASN A 1 161 ? 12.141 2.430 -22.684 1.00 80.12 161 ASN A O 1
ATOM 1238 N N . HIS A 1 162 ? 13.883 1.055 -22.290 1.00 80.94 162 HIS A N 1
ATOM 1239 C CA . HIS A 1 162 ? 14.725 2.016 -21.561 1.00 80.94 162 HIS A CA 1
ATOM 1240 C C . HIS A 1 162 ? 13.963 2.814 -20.483 1.00 80.94 162 HIS A C 1
ATOM 1242 O O . HIS A 1 162 ? 13.784 4.024 -20.587 1.00 80.94 162 HIS A O 1
ATOM 1248 N N . GLY A 1 163 ? 13.518 2.139 -19.425 1.00 83.06 163 GLY A N 1
ATOM 1249 C CA . GLY A 1 163 ? 12.784 2.768 -18.322 1.00 83.06 163 GLY A CA 1
ATOM 1250 C C . GLY A 1 163 ? 13.492 2.584 -16.987 1.00 83.06 163 GLY A C 1
ATOM 1251 O O . GLY A 1 163 ? 13.946 1.490 -16.675 1.00 83.06 163 GLY A O 1
ATOM 1252 N N . CYS A 1 164 ? 13.547 3.631 -16.182 1.00 87.38 164 CYS A N 1
ATOM 1253 C CA . CYS A 1 164 ? 13.955 3.634 -14.787 1.00 87.38 164 CYS A CA 1
ATOM 1254 C C . CYS A 1 164 ? 12.769 4.141 -13.961 1.00 87.38 164 CYS A C 1
ATOM 1256 O O . CYS A 1 164 ? 12.333 5.277 -14.132 1.00 87.38 164 CYS A O 1
ATOM 1258 N N . LEU A 1 165 ? 12.250 3.312 -13.059 1.00 90.25 165 LEU A N 1
ATOM 1259 C CA . LEU A 1 165 ? 11.244 3.716 -12.078 1.00 90.25 165 LEU A CA 1
ATOM 1260 C C . LEU A 1 165 ? 11.796 3.483 -10.676 1.00 90.25 165 LEU A C 1
ATOM 1262 O O . LEU A 1 165 ? 12.071 2.351 -10.294 1.00 90.25 165 LEU A O 1
ATOM 1266 N N . VAL A 1 166 ? 11.936 4.542 -9.894 1.00 88.62 166 VAL A N 1
ATOM 1267 C CA . VAL A 1 166 ? 12.424 4.497 -8.518 1.00 88.62 166 VAL A CA 1
ATOM 1268 C C . VAL A 1 166 ? 11.314 4.968 -7.592 1.00 88.62 166 VAL A C 1
ATOM 1270 O O . VAL A 1 166 ? 10.915 6.127 -7.636 1.00 88.62 166 VAL A O 1
ATOM 1273 N N . VAL A 1 167 ? 10.839 4.079 -6.725 1.00 88.38 167 VAL A N 1
ATOM 1274 C CA . VAL A 1 167 ? 9.833 4.349 -5.695 1.00 88.38 167 VAL A CA 1
ATOM 1275 C C . VAL A 1 167 ? 10.484 4.166 -4.328 1.00 88.38 167 VAL A C 1
ATOM 1277 O O . VAL A 1 167 ? 11.001 3.098 -3.996 1.00 88.38 167 VAL A O 1
ATOM 1280 N N . ARG A 1 168 ? 10.521 5.238 -3.536 1.00 83.19 168 ARG A N 1
ATOM 1281 C CA . ARG A 1 168 ? 11.199 5.246 -2.229 1.00 83.19 168 ARG A CA 1
ATOM 1282 C C . ARG A 1 168 ? 10.383 4.635 -1.101 1.00 83.19 168 ARG A C 1
ATOM 1284 O O . ARG A 1 168 ? 10.966 4.215 -0.110 1.00 83.19 168 ARG A O 1
ATOM 1291 N N . GLY A 1 169 ? 9.068 4.650 -1.229 1.00 81.06 169 GLY A N 1
ATOM 1292 C CA . GLY A 1 169 ? 8.151 3.944 -0.352 1.00 81.06 169 GLY A CA 1
ATOM 1293 C C . GLY A 1 169 ? 7.633 2.691 -1.038 1.00 81.06 169 GLY A C 1
ATOM 1294 O O . GLY A 1 169 ? 8.380 1.986 -1.723 1.00 81.06 169 GLY A O 1
ATOM 1295 N N . ASP A 1 170 ? 6.344 2.452 -0.861 1.00 84.12 170 ASP A N 1
ATOM 1296 C CA . ASP A 1 170 ? 5.659 1.286 -1.392 1.00 84.12 170 ASP A CA 1
ATOM 1297 C C . ASP A 1 170 ? 5.230 1.503 -2.841 1.00 84.12 170 ASP A C 1
ATOM 1299 O O . ASP A 1 170 ? 4.831 2.604 -3.239 1.00 84.12 170 ASP A O 1
ATOM 1303 N N . LEU A 1 171 ? 5.277 0.425 -3.618 1.00 90.00 171 LEU A N 1
ATOM 1304 C CA . LEU A 1 171 ? 4.697 0.369 -4.951 1.00 90.00 171 LEU A CA 1
ATOM 1305 C C . LEU A 1 171 ? 3.479 -0.552 -4.924 1.00 90.00 171 LEU A C 1
ATOM 1307 O O . LEU A 1 171 ? 3.601 -1.753 -4.693 1.00 90.00 171 LEU A O 1
ATOM 1311 N N . VAL A 1 172 ? 2.310 0.011 -5.197 1.00 90.19 172 VAL A N 1
ATOM 1312 C CA . VAL A 1 172 ? 1.049 -0.721 -5.286 1.00 90.19 172 VAL A CA 1
ATOM 1313 C C . VAL A 1 172 ? 0.534 -0.634 -6.710 1.00 90.19 172 VAL A C 1
ATOM 1315 O O . VAL A 1 172 ? 0.264 0.455 -7.209 1.00 90.19 172 VAL A O 1
ATOM 1318 N N . VAL A 1 173 ? 0.383 -1.785 -7.351 1.00 91.88 173 VAL A N 1
ATOM 1319 C CA . VAL A 1 173 ? -0.154 -1.923 -8.703 1.00 91.88 173 VAL A CA 1
ATOM 1320 C C . VAL A 1 173 ? -1.312 -2.898 -8.621 1.00 91.88 173 VAL A C 1
ATOM 1322 O O . VAL A 1 173 ? -1.126 -4.060 -8.276 1.00 91.88 173 VAL A O 1
ATOM 1325 N N . THR A 1 174 ? -2.526 -2.418 -8.861 1.00 87.31 174 THR A N 1
ATOM 1326 C CA . THR A 1 174 ? -3.717 -3.257 -8.649 1.00 87.31 174 THR A CA 1
ATOM 1327 C C . THR A 1 174 ? -3.906 -4.327 -9.722 1.00 87.31 174 THR A C 1
ATOM 1329 O O . THR A 1 174 ? -4.583 -5.317 -9.471 1.00 87.31 174 THR A O 1
ATOM 1332 N N . GLU A 1 175 ? -3.279 -4.164 -10.887 1.00 89.25 175 GLU A N 1
ATOM 1333 C CA . GLU A 1 175 ? -3.254 -5.157 -11.960 1.00 89.25 175 GLU A CA 1
ATOM 1334 C C . GLU A 1 175 ? -1.827 -5.717 -12.119 1.00 89.25 175 GLU A C 1
ATOM 1336 O O . GLU A 1 175 ? -1.285 -6.331 -11.193 1.00 89.25 175 GLU A O 1
ATOM 1341 N N . GLY A 1 176 ? -1.202 -5.558 -13.283 1.00 90.62 176 GLY A N 1
ATOM 1342 C CA . GLY A 1 176 ? 0.092 -6.135 -13.610 1.00 90.62 176 GLY A CA 1
ATOM 1343 C C . GLY A 1 176 ? 1.209 -5.118 -13.818 1.00 90.62 176 GLY A C 1
ATOM 1344 O O . GLY A 1 176 ? 1.016 -3.921 -14.022 1.00 90.62 176 GLY A O 1
ATOM 1345 N N . ILE A 1 177 ? 2.436 -5.631 -13.804 1.00 93.31 177 ILE A N 1
ATOM 1346 C CA . ILE A 1 177 ? 3.606 -4.903 -14.290 1.00 93.31 177 ILE A CA 1
ATOM 1347 C C . ILE A 1 177 ? 4.128 -5.625 -15.532 1.00 93.31 177 ILE A C 1
ATOM 1349 O O . ILE A 1 177 ? 4.523 -6.792 -15.472 1.00 93.31 177 ILE A O 1
ATOM 1353 N N .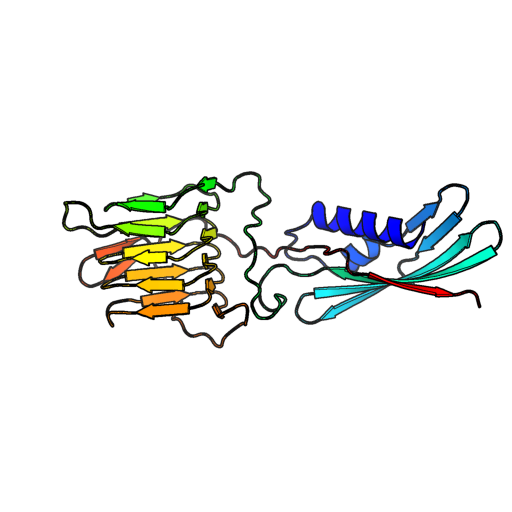 SER A 1 178 ? 4.146 -4.915 -16.656 1.00 91.81 178 SER A N 1
ATOM 1354 C CA . SER A 1 178 ? 4.663 -5.393 -17.935 1.00 91.81 178 SER A CA 1
ATOM 1355 C C . SER A 1 178 ? 5.871 -4.562 -18.348 1.00 91.81 178 SER A C 1
ATOM 1357 O O . SER A 1 178 ? 5.819 -3.332 -18.446 1.00 91.81 178 SER A O 1
ATOM 1359 N N . SER A 1 179 ? 6.989 -5.246 -18.574 1.00 87.75 179 SER A N 1
ATOM 1360 C CA . SER A 1 179 ? 8.251 -4.617 -18.942 1.00 87.75 179 SER A CA 1
ATOM 1361 C C . SER A 1 179 ? 8.811 -5.197 -20.242 1.00 87.75 179 SER A C 1
ATOM 1363 O O . SER A 1 179 ? 8.988 -6.406 -20.433 1.00 87.75 179 SER A O 1
ATOM 1365 N N . GLY A 1 180 ? 9.083 -4.272 -21.157 1.00 86.88 180 GLY A N 1
ATOM 1366 C CA . GLY A 1 180 ? 9.617 -4.480 -22.490 1.00 86.88 180 GLY A CA 1
ATOM 1367 C C . GLY A 1 180 ? 11.097 -4.860 -22.466 1.00 86.88 180 GLY A C 1
ATOM 1368 O O . GLY A 1 180 ? 11.451 -5.976 -22.096 1.00 86.88 180 GLY A O 1
ATOM 1369 N N . ASN A 1 181 ? 11.984 -3.932 -22.823 1.00 86.75 181 ASN A N 1
ATOM 1370 C CA . ASN A 1 181 ? 13.434 -4.150 -22.796 1.00 86.75 181 ASN A CA 1
ATOM 1371 C C . ASN A 1 181 ? 14.177 -3.062 -22.003 1.00 86.75 181 ASN A C 1
ATOM 1373 O O . ASN A 1 181 ? 13.865 -1.882 -22.119 1.00 86.75 181 ASN A O 1
ATOM 1377 N N . LYS A 1 182 ? 15.198 -3.450 -21.223 1.00 86.00 182 LYS A N 1
ATOM 1378 C CA . LYS A 1 182 ? 16.025 -2.533 -20.408 1.00 86.00 182 LYS A CA 1
ATOM 1379 C C . LYS A 1 182 ? 15.192 -1.649 -19.468 1.00 86.00 182 LYS A C 1
ATOM 1381 O O . LYS A 1 182 ? 15.409 -0.442 -19.368 1.00 86.00 182 LYS A O 1
ATOM 1386 N N . VAL A 1 183 ? 14.218 -2.260 -18.801 1.00 87.88 183 VAL A N 1
ATOM 1387 C CA . VAL A 1 183 ? 13.392 -1.617 -17.778 1.00 87.88 183 VAL A CA 1
ATOM 1388 C C . VAL A 1 183 ? 13.893 -2.016 -16.394 1.00 87.88 183 VAL A C 1
ATOM 1390 O O . VAL A 1 183 ? 13.996 -3.202 -16.074 1.00 87.88 183 VAL A O 1
ATOM 1393 N N . TYR A 1 184 ? 14.171 -1.019 -15.566 1.00 90.81 184 TYR A N 1
ATOM 1394 C CA . TYR A 1 184 ? 14.699 -1.161 -14.221 1.00 90.81 184 TYR A CA 1
ATOM 1395 C C . TYR A 1 184 ? 13.757 -0.489 -13.229 1.00 90.81 184 TYR A C 1
ATOM 1397 O O . TYR A 1 184 ? 13.522 0.716 -13.297 1.00 90.81 184 TYR A O 1
ATOM 1405 N N . ILE A 1 185 ? 13.207 -1.270 -12.306 1.00 93.00 185 ILE A N 1
ATOM 1406 C CA . ILE A 1 185 ? 12.285 -0.775 -11.282 1.00 93.00 185 ILE A CA 1
ATOM 1407 C C . ILE A 1 185 ? 12.920 -1.002 -9.911 1.00 93.00 185 ILE A C 1
ATOM 1409 O O . ILE A 1 185 ? 13.411 -2.091 -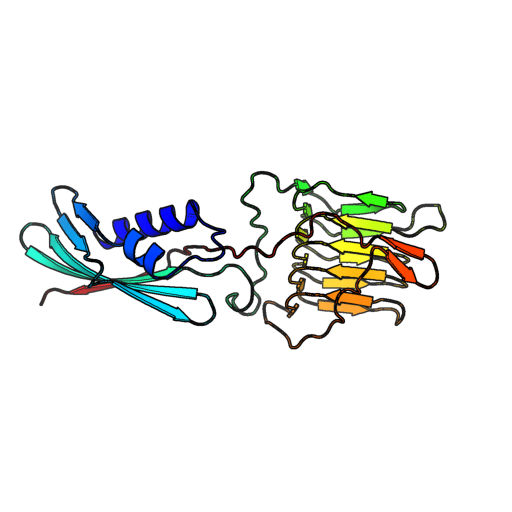9.626 1.00 93.00 185 ILE A O 1
ATOM 1413 N N . PHE A 1 186 ? 12.912 0.016 -9.058 1.00 91.88 186 PHE A N 1
ATOM 1414 C CA . PHE A 1 186 ? 13.500 -0.005 -7.724 1.00 91.88 186 PHE A CA 1
ATOM 1415 C C . PHE A 1 186 ? 12.442 0.398 -6.708 1.00 91.88 186 PHE A C 1
ATOM 1417 O O . PHE A 1 186 ? 11.948 1.522 -6.749 1.00 91.88 186 PHE A O 1
ATOM 1424 N N . VAL A 1 187 ? 12.122 -0.503 -5.786 1.00 91.38 187 VAL A N 1
ATOM 1425 C CA . VAL A 1 187 ? 11.158 -0.278 -4.708 1.00 91.38 187 VAL A CA 1
ATOM 1426 C C . VAL A 1 187 ? 11.877 -0.439 -3.375 1.00 91.38 187 VAL A C 1
ATOM 1428 O O . VAL A 1 187 ? 12.408 -1.504 -3.054 1.00 91.38 187 VAL A O 1
ATOM 1431 N N . TYR A 1 188 ? 11.943 0.637 -2.599 1.00 87.12 188 TYR A N 1
ATOM 1432 C CA . TYR A 1 188 ? 12.594 0.610 -1.288 1.00 87.12 188 TYR A CA 1
ATOM 1433 C C . TYR A 1 188 ? 11.656 0.113 -0.176 1.00 87.12 188 TYR A C 1
ATOM 1435 O O . TYR A 1 188 ? 12.145 -0.473 0.789 1.00 87.12 188 TYR A O 1
ATOM 1443 N N . GLY A 1 189 ? 10.342 0.303 -0.323 1.00 82.44 189 GLY A N 1
ATOM 1444 C CA . GLY A 1 189 ? 9.318 -0.266 0.553 1.00 82.44 189 GLY A CA 1
ATOM 1445 C C . GLY A 1 189 ? 8.844 -1.647 0.105 1.00 82.44 189 GLY A C 1
ATOM 1446 O O . GLY A 1 189 ? 9.596 -2.423 -0.498 1.00 82.44 189 GLY A O 1
ATOM 1447 N N . ASP A 1 190 ? 7.586 -1.939 0.417 1.00 85.50 190 ASP A N 1
ATOM 1448 C CA . ASP A 1 190 ? 6.890 -3.147 -0.007 1.00 85.50 190 ASP A CA 1
ATOM 1449 C C . ASP A 1 190 ? 6.343 -2.987 -1.436 1.00 85.50 190 ASP A C 1
ATOM 1451 O O . ASP A 1 190 ? 6.041 -1.881 -1.895 1.00 85.50 190 ASP A O 1
ATOM 1455 N N . ILE A 1 191 ? 6.189 -4.103 -2.149 1.00 89.69 191 ILE A N 1
ATOM 1456 C CA . ILE A 1 191 ? 5.542 -4.126 -3.465 1.00 89.69 191 ILE A CA 1
ATOM 1457 C C . ILE A 1 191 ? 4.300 -5.019 -3.455 1.00 89.69 191 ILE A C 1
ATOM 1459 O O . ILE A 1 191 ? 4.342 -6.139 -2.946 1.00 89.69 191 ILE A O 1
ATOM 1463 N N . TYR A 1 192 ? 3.219 -4.539 -4.067 1.00 90.50 192 TYR A N 1
ATOM 1464 C CA . TYR A 1 192 ? 1.955 -5.253 -4.239 1.00 90.50 192 TYR A CA 1
ATOM 1465 C C . TYR A 1 192 ? 1.584 -5.250 -5.721 1.00 90.50 192 TYR A C 1
ATOM 1467 O O . TYR A 1 192 ? 1.522 -4.182 -6.329 1.00 90.50 192 TYR A O 1
ATOM 1475 N N . PHE A 1 193 ? 1.376 -6.430 -6.304 1.00 90.19 193 PHE A N 1
ATOM 1476 C CA . PHE A 1 193 ? 1.001 -6.590 -7.713 1.00 90.19 193 PHE A CA 1
ATOM 1477 C C . PHE A 1 193 ? 0.284 -7.924 -7.949 1.00 90.19 193 PHE A C 1
ATOM 1479 O O . PHE A 1 193 ? 0.523 -8.888 -7.224 1.00 90.19 193 PHE A O 1
ATOM 1486 N N . ASN A 1 194 ? -0.568 -8.028 -8.972 1.00 87.94 194 ASN A N 1
ATOM 1487 C CA . ASN A 1 194 ? -1.228 -9.301 -9.300 1.00 87.94 194 ASN A CA 1
ATOM 1488 C C . ASN A 1 194 ? -0.389 -10.171 -10.226 1.00 87.94 194 ASN A C 1
ATOM 1490 O O . ASN A 1 194 ? -0.330 -11.389 -10.062 1.00 87.94 194 ASN A O 1
ATOM 1494 N N . SER A 1 195 ? 0.274 -9.555 -11.200 1.00 88.44 195 SER A N 1
ATOM 1495 C CA . SER A 1 195 ? 1.113 -10.273 -12.154 1.00 88.44 195 SER A CA 1
ATOM 1496 C C . SER A 1 195 ? 2.333 -9.459 -12.564 1.00 88.44 195 SER A C 1
ATOM 1498 O O . SER A 1 195 ? 2.370 -8.235 -12.437 1.00 88.44 195 SER A O 1
ATOM 1500 N N . TYR A 1 196 ? 3.368 -10.157 -13.021 1.00 87.19 196 TYR A N 1
ATOM 1501 C CA . TYR A 1 196 ? 4.590 -9.528 -13.498 1.00 87.19 196 TYR A CA 1
ATOM 1502 C C . TYR A 1 196 ? 5.118 -10.289 -14.713 1.00 87.19 196 TYR A C 1
ATOM 1504 O O . TYR A 1 196 ? 5.396 -11.487 -14.598 1.00 87.19 196 TYR A O 1
ATOM 1512 N N . THR A 1 197 ? 5.321 -9.589 -15.833 1.00 88.12 197 THR A N 1
ATOM 1513 C CA . THR A 1 197 ? 5.771 -10.178 -17.105 1.00 88.12 197 THR A CA 1
ATOM 1514 C C . THR A 1 197 ? 6.977 -9.430 -17.675 1.00 88.12 197 THR A C 1
ATOM 1516 O O . THR A 1 197 ? 6.922 -8.221 -17.891 1.00 88.12 197 THR A O 1
ATOM 1519 N N . TYR A 1 198 ? 8.052 -10.171 -17.972 1.00 83.25 198 TYR A N 1
ATOM 1520 C CA . TYR A 1 198 ? 9.218 -9.680 -18.712 1.00 83.25 198 TYR A CA 1
ATOM 1521 C C . TYR A 1 198 ? 9.167 -10.166 -20.160 1.00 83.25 198 TYR A C 1
ATOM 1523 O O . TYR A 1 198 ? 9.053 -11.367 -20.395 1.00 83.25 198 TYR A O 1
ATOM 1531 N N . THR A 1 199 ? 9.358 -9.266 -21.124 1.00 81.19 199 THR A N 1
ATOM 1532 C CA . THR A 1 199 ? 9.579 -9.662 -22.532 1.00 81.19 199 THR A CA 1
ATOM 1533 C C . THR A 1 199 ? 11.067 -9.783 -22.898 1.00 81.19 199 THR A C 1
ATOM 1535 O O . THR A 1 199 ? 11.403 -10.303 -23.958 1.00 81.19 199 THR A O 1
ATOM 1538 N N . SER A 1 200 ? 11.973 -9.351 -22.010 1.00 83.19 200 SER A N 1
ATOM 1539 C CA . SER A 1 200 ? 13.432 -9.394 -22.183 1.00 83.19 200 SER A CA 1
ATOM 1540 C C . SER A 1 200 ? 14.148 -9.712 -20.867 1.00 83.19 200 SER A C 1
ATOM 1542 O O . SER A 1 200 ? 13.743 -9.252 -19.797 1.00 83.19 200 SER A O 1
ATOM 1544 N N . SER A 1 201 ? 15.270 -10.437 -20.942 1.00 85.12 201 SER A N 1
ATOM 1545 C CA . SER A 1 201 ? 16.160 -10.716 -19.801 1.00 85.12 201 SER A CA 1
ATOM 1546 C C . SER A 1 201 ? 16.937 -9.489 -19.312 1.00 85.12 201 SER A C 1
ATOM 1548 O O . SER A 1 201 ? 17.590 -9.540 -18.271 1.00 85.12 201 SER A O 1
ATOM 1550 N N . ASN A 1 202 ? 16.898 -8.385 -20.065 1.00 85.00 202 ASN A N 1
ATOM 1551 C CA . ASN A 1 202 ? 17.576 -7.136 -19.712 1.00 85.00 202 ASN A CA 1
ATOM 1552 C C . ASN A 1 202 ? 16.785 -6.279 -18.721 1.00 85.00 202 ASN A C 1
ATOM 1554 O O . ASN A 1 202 ? 17.245 -5.206 -18.341 1.00 85.00 202 ASN A O 1
ATOM 1558 N N . ASN A 1 203 ? 15.601 -6.725 -18.318 1.00 87.38 203 ASN A N 1
ATOM 1559 C CA . ASN A 1 203 ? 14.804 -6.046 -17.315 1.00 87.38 203 ASN A CA 1
ATOM 1560 C C . ASN A 1 203 ? 15.175 -6.532 -15.914 1.00 87.38 203 ASN A C 1
ATOM 1562 O O . ASN A 1 203 ? 15.503 -7.706 -15.723 1.00 87.38 203 ASN A O 1
ATOM 1566 N N . ARG A 1 204 ? 15.084 -5.650 -14.918 1.00 90.81 204 ARG A N 1
ATOM 1567 C CA . ARG A 1 204 ? 15.251 -6.028 -13.511 1.00 90.81 204 ARG A CA 1
ATOM 1568 C C . ARG A 1 204 ? 14.312 -5.238 -12.608 1.00 90.81 204 ARG A C 1
ATOM 1570 O O . ARG A 1 204 ? 14.231 -4.019 -12.698 1.00 90.81 204 ARG A O 1
ATOM 1577 N N . LEU A 1 205 ? 13.663 -5.937 -11.687 1.00 93.38 205 LEU A N 1
ATOM 1578 C CA . LEU A 1 205 ? 12.947 -5.352 -10.559 1.00 93.38 205 LEU A CA 1
ATOM 1579 C C . LEU A 1 205 ? 13.744 -5.626 -9.280 1.00 93.38 205 LEU A C 1
ATOM 1581 O O . LEU A 1 205 ? 14.206 -6.748 -9.057 1.00 93.38 205 LEU A O 1
ATOM 1585 N N . PHE A 1 206 ? 13.904 -4.591 -8.463 1.00 92.62 206 PHE A N 1
ATOM 1586 C CA . PHE A 1 206 ? 14.580 -4.637 -7.178 1.00 92.62 206 PHE A CA 1
ATOM 1587 C C . PHE A 1 206 ? 13.630 -4.204 -6.067 1.00 92.62 206 PHE A C 1
ATOM 1589 O O . PHE A 1 206 ? 12.978 -3.168 -6.187 1.00 92.62 206 PHE A O 1
ATOM 1596 N N . VAL A 1 207 ? 13.589 -4.969 -4.976 1.00 91.06 207 VAL A N 1
ATOM 1597 C CA . VAL A 1 207 ? 12.702 -4.721 -3.834 1.00 91.06 207 VAL A CA 1
ATOM 1598 C C . VAL A 1 207 ? 13.462 -4.918 -2.529 1.00 91.06 207 VAL A C 1
ATOM 1600 O O . VAL A 1 207 ? 14.031 -5.984 -2.264 1.00 91.06 207 VAL A O 1
ATOM 1603 N N . THR A 1 208 ? 13.484 -3.895 -1.680 1.00 87.94 208 THR A N 1
ATOM 1604 C CA . THR A 1 208 ? 14.099 -3.996 -0.348 1.00 87.94 208 THR A CA 1
ATOM 1605 C C . THR A 1 208 ? 13.133 -4.589 0.675 1.00 87.94 208 THR A C 1
ATOM 1607 O O . THR A 1 208 ? 13.557 -5.479 1.421 1.00 87.94 208 THR A O 1
ATOM 1610 N N . GLY A 1 209 ? 11.867 -4.157 0.664 1.00 82.25 209 GLY A N 1
ATOM 1611 C CA . GLY A 1 209 ? 10.810 -4.654 1.542 1.00 82.25 209 GLY A CA 1
ATOM 1612 C C . GLY A 1 209 ? 10.273 -6.036 1.166 1.00 82.25 209 GLY A C 1
ATOM 1613 O O . GLY A 1 209 ? 10.964 -6.874 0.569 1.00 82.25 209 GLY A O 1
ATOM 1614 N N . ASN A 1 210 ? 9.037 -6.279 1.586 1.00 85.81 210 ASN A N 1
ATOM 1615 C CA . ASN A 1 210 ? 8.281 -7.491 1.319 1.00 85.81 210 ASN A CA 1
ATOM 1616 C C . ASN A 1 210 ? 7.603 -7.429 -0.053 1.00 85.81 210 ASN A C 1
ATOM 1618 O O . ASN A 1 210 ? 7.329 -6.362 -0.601 1.00 85.81 210 ASN A O 1
ATOM 1622 N N . GLU A 1 211 ? 7.305 -8.603 -0.590 1.00 88.62 211 GLU A N 1
ATOM 1623 C CA . GLU A 1 211 ? 6.695 -8.761 -1.901 1.00 88.62 211 GLU A CA 1
ATOM 1624 C C . GLU A 1 211 ? 5.368 -9.493 -1.740 1.00 88.62 211 GLU A C 1
ATOM 1626 O O . GLU A 1 211 ? 5.314 -10.544 -1.094 1.00 88.62 211 GLU A O 1
ATOM 1631 N N . TYR A 1 212 ? 4.313 -8.936 -2.327 1.00 87.69 212 TYR A N 1
ATOM 1632 C CA . TYR A 1 212 ? 2.966 -9.485 -2.278 1.00 87.69 212 TYR A CA 1
ATOM 1633 C C . TYR A 1 212 ? 2.455 -9.696 -3.697 1.00 87.69 212 TYR A C 1
ATOM 1635 O O . TYR A 1 212 ? 2.341 -8.746 -4.474 1.00 87.69 212 TYR A O 1
ATOM 1643 N N . VAL A 1 213 ? 2.147 -10.951 -4.021 1.00 86.69 213 VAL A N 1
ATOM 1644 C CA . VAL A 1 213 ? 1.547 -11.335 -5.300 1.00 86.69 213 VAL A CA 1
ATOM 1645 C C . VAL A 1 213 ? 0.094 -11.684 -5.044 1.00 86.69 213 VAL A C 1
ATOM 1647 O O . VAL A 1 213 ? -0.183 -12.596 -4.265 1.00 86.69 213 VAL A O 1
ATOM 1650 N N . ASN A 1 214 ? -0.827 -10.957 -5.676 1.00 83.00 214 ASN A N 1
ATOM 1651 C CA . ASN A 1 214 ? -2.267 -11.122 -5.466 1.00 83.00 214 ASN A CA 1
ATOM 1652 C C . ASN A 1 214 ? -2.640 -11.086 -3.965 1.00 83.00 214 ASN A C 1
ATOM 1654 O O . ASN A 1 214 ? -3.275 -11.996 -3.433 1.00 83.00 214 ASN A O 1
ATOM 1658 N N . GLY A 1 215 ? -2.122 -10.083 -3.249 1.00 75.62 215 GLY A N 1
ATOM 1659 C CA . GLY A 1 215 ? -2.321 -9.891 -1.804 1.00 75.62 215 GLY A CA 1
ATOM 1660 C C . GLY A 1 215 ? -1.575 -10.870 -0.886 1.00 75.62 215 GLY A C 1
ATOM 1661 O O . GLY A 1 215 ? -1.531 -10.663 0.321 1.00 75.62 215 GLY A O 1
ATOM 1662 N N . VAL A 1 216 ? -0.934 -11.918 -1.416 1.00 81.50 216 VAL A N 1
ATOM 1663 C CA . VAL A 1 216 ? -0.244 -12.932 -0.602 1.00 81.50 216 VAL A CA 1
ATOM 1664 C C . VAL A 1 216 ? 1.249 -12.644 -0.537 1.00 81.50 216 VAL A C 1
ATOM 1666 O O . VAL A 1 216 ? 1.910 -12.513 -1.568 1.00 81.50 216 VAL A O 1
ATOM 1669 N N . LYS A 1 217 ? 1.803 -12.596 0.681 1.00 84.88 217 LYS A N 1
ATOM 1670 C CA . LYS A 1 217 ? 3.248 -12.454 0.891 1.00 84.88 217 LYS A CA 1
ATOM 1671 C C . LYS A 1 217 ? 3.981 -13.640 0.275 1.00 84.88 217 LYS A C 1
ATOM 1673 O O . LYS A 1 217 ? 3.754 -14.780 0.676 1.00 84.88 217 LYS A O 1
ATOM 1678 N N . VAL A 1 218 ? 4.895 -13.377 -0.650 1.00 85.31 218 VAL A N 1
ATOM 1679 C CA . VAL A 1 218 ? 5.704 -14.422 -1.282 1.00 85.31 218 VAL A CA 1
ATOM 1680 C C . VAL A 1 218 ? 7.107 -14.474 -0.694 1.00 85.31 218 VAL A C 1
ATOM 1682 O O . VAL A 1 218 ? 7.619 -13.505 -0.125 1.00 85.31 218 VAL A O 1
ATOM 1685 N N . THR A 1 219 ? 7.760 -15.626 -0.844 1.00 85.31 219 THR A N 1
ATOM 1686 C CA . THR A 1 219 ? 9.208 -15.709 -0.651 1.00 85.31 219 THR A CA 1
ATOM 1687 C C . THR A 1 219 ? 9.883 -14.763 -1.635 1.00 85.31 219 THR A C 1
ATOM 1689 O O . THR A 1 219 ? 9.520 -14.733 -2.809 1.00 85.31 219 THR A O 1
ATOM 1692 N N . LYS A 1 220 ? 10.854 -13.995 -1.134 1.00 78.50 220 LYS A N 1
ATOM 1693 C CA . LYS A 1 220 ? 11.537 -12.925 -1.865 1.00 78.50 220 LYS A CA 1
ATOM 1694 C C . LYS A 1 220 ? 11.969 -13.388 -3.266 1.00 78.50 220 LYS A C 1
ATOM 1696 O O . LYS A 1 220 ? 12.875 -14.211 -3.392 1.00 78.50 220 LYS A O 1
ATOM 1701 N N . LYS A 1 221 ? 11.304 -12.864 -4.296 1.00 83.00 221 LYS A N 1
ATOM 1702 C CA . LYS A 1 221 ? 11.512 -13.150 -5.719 1.00 83.00 221 LYS A CA 1
ATOM 1703 C C . LYS A 1 221 ? 12.507 -12.174 -6.337 1.00 83.00 221 LYS A C 1
ATOM 1705 O O . LYS A 1 221 ? 13.218 -12.547 -7.270 1.00 83.00 221 LYS A O 1
ATOM 1710 N N . PHE A 1 222 ? 12.571 -10.939 -5.838 1.00 90.69 222 PHE A N 1
ATOM 1711 C CA . PHE A 1 222 ? 13.384 -9.881 -6.428 1.00 90.69 222 PHE A CA 1
ATOM 1712 C C . PHE A 1 222 ? 14.650 -9.587 -5.620 1.00 90.69 222 PHE A C 1
ATOM 1714 O O . PHE A 1 222 ? 14.717 -9.725 -4.395 1.00 90.69 222 PHE A O 1
ATOM 1721 N N . ALA A 1 223 ? 15.698 -9.165 -6.329 1.00 90.31 223 ALA A N 1
ATOM 1722 C CA . ALA A 1 223 ? 16.940 -8.746 -5.694 1.00 90.31 223 ALA A CA 1
ATOM 1723 C C . ALA A 1 223 ? 16.709 -7.484 -4.847 1.00 90.31 223 ALA A C 1
ATOM 1725 O O . ALA A 1 223 ? 15.833 -6.676 -5.143 1.00 90.31 223 ALA A O 1
ATOM 1726 N N . LYS A 1 224 ? 17.511 -7.280 -3.799 1.00 87.69 224 LYS A N 1
ATOM 1727 C CA . LYS A 1 224 ? 17.457 -6.027 -3.030 1.00 87.69 224 LYS A CA 1
ATOM 1728 C C . LYS A 1 224 ? 17.935 -4.854 -3.876 1.00 87.69 224 LYS A C 1
ATOM 1730 O O . LYS A 1 224 ? 18.813 -5.022 -4.722 1.00 87.69 224 LYS A O 1
ATOM 1735 N N . VAL A 1 225 ? 17.394 -3.669 -3.598 1.00 88.19 225 VAL A N 1
ATOM 1736 C CA . VAL A 1 225 ? 17.889 -2.437 -4.216 1.00 88.19 225 VAL A CA 1
ATOM 1737 C C . VAL A 1 225 ? 19.375 -2.267 -3.868 1.00 88.19 225 VAL A C 1
ATOM 1739 O O . VAL A 1 225 ? 19.724 -2.352 -2.686 1.00 88.19 225 VAL A O 1
ATOM 1742 N N . PRO A 1 226 ? 20.263 -2.084 -4.864 1.00 86.38 226 PRO A N 1
ATOM 1743 C CA . PRO A 1 226 ? 21.689 -1.925 -4.612 1.00 86.38 226 PRO A CA 1
ATOM 1744 C C . PRO A 1 226 ? 21.979 -0.637 -3.837 1.00 86.38 226 PRO A C 1
ATOM 1746 O O . PRO A 1 226 ? 21.249 0.352 -3.928 1.00 86.38 226 PRO A O 1
ATOM 1749 N N . SER A 1 227 ? 23.068 -0.651 -3.070 1.00 77.00 227 SER A N 1
ATOM 1750 C CA . SER A 1 227 ? 23.577 0.544 -2.404 1.00 77.00 227 SER A CA 1
ATOM 1751 C C . SER A 1 227 ? 24.179 1.524 -3.418 1.00 77.00 227 SER A C 1
ATOM 1753 O O . SER A 1 227 ? 24.654 1.131 -4.483 1.00 77.00 227 SER A O 1
ATOM 1755 N N . GLY A 1 228 ? 24.174 2.813 -3.073 1.00 78.75 228 GLY A N 1
ATOM 1756 C CA . GLY A 1 228 ? 24.744 3.877 -3.900 1.00 78.75 228 GLY A CA 1
ATOM 1757 C C . GLY A 1 228 ? 23.709 4.858 -4.448 1.00 78.75 228 GLY A C 1
ATOM 1758 O O . GLY A 1 228 ? 22.507 4.743 -4.221 1.00 78.75 228 GLY A O 1
ATOM 1759 N N . SER A 1 229 ? 24.205 5.876 -5.149 1.00 78.06 229 SER A N 1
ATOM 1760 C CA . SER A 1 229 ? 23.405 6.981 -5.690 1.00 78.06 229 SER A CA 1
ATOM 1761 C C . SER A 1 229 ? 22.946 6.766 -7.130 1.00 78.06 229 SER A C 1
ATOM 1763 O O . SER A 1 229 ? 22.141 7.553 -7.629 1.00 78.06 229 SER A O 1
ATOM 1765 N N . LYS A 1 230 ? 23.442 5.726 -7.807 1.00 84.00 230 LYS A N 1
ATOM 1766 C CA . LYS A 1 230 ? 23.135 5.407 -9.203 1.00 84.00 230 LYS A CA 1
ATOM 1767 C C . LYS A 1 230 ? 23.186 3.903 -9.452 1.00 84.00 230 LYS A C 1
ATOM 1769 O O . LYS A 1 230 ? 23.929 3.191 -8.781 1.00 84.00 230 LYS A O 1
ATOM 1774 N N . TYR A 1 231 ? 22.435 3.455 -10.451 1.00 85.38 231 TYR A N 1
ATOM 1775 C CA . TYR A 1 231 ? 22.533 2.116 -11.020 1.00 85.38 231 TYR A CA 1
ATOM 1776 C C . TYR A 1 231 ? 22.800 2.215 -12.516 1.00 85.38 231 TYR A C 1
ATOM 1778 O O . TYR A 1 231 ? 21.935 2.660 -13.268 1.00 85.38 231 TYR A O 1
ATOM 1786 N N . SER A 1 232 ? 23.991 1.799 -12.933 1.00 84.06 232 SER A N 1
ATOM 1787 C CA . SER A 1 232 ? 24.403 1.822 -14.335 1.00 84.06 232 SER A CA 1
ATOM 1788 C C . SER A 1 232 ? 24.036 0.524 -15.042 1.00 84.06 232 SER A C 1
ATOM 1790 O O . SER A 1 232 ? 24.229 -0.570 -14.508 1.00 84.06 232 SER A O 1
ATOM 1792 N N . TYR A 1 233 ? 23.537 0.643 -16.269 1.00 77.31 233 TYR A N 1
ATOM 1793 C CA . TYR A 1 233 ? 23.210 -0.483 -17.136 1.00 77.31 233 TYR A CA 1
ATOM 1794 C C . TYR A 1 233 ? 23.586 -0.197 -18.595 1.00 77.31 233 TYR A C 1
ATOM 1796 O O . TYR A 1 233 ? 23.976 0.909 -18.967 1.00 77.31 233 TYR A O 1
ATOM 1804 N N . SER A 1 234 ? 23.482 -1.216 -19.456 1.00 66.25 234 SER A N 1
ATOM 1805 C CA . SER A 1 234 ? 23.798 -1.077 -20.882 1.00 66.25 234 SER A CA 1
ATOM 1806 C C . SER A 1 234 ? 22.784 -0.164 -21.586 1.00 66.25 234 SER A C 1
ATOM 1808 O O . SER A 1 234 ? 21.738 -0.608 -22.071 1.00 66.25 234 SER A O 1
ATOM 1810 N N . GLY A 1 235 ? 23.109 1.127 -21.652 1.00 65.50 235 GLY A N 1
ATOM 1811 C CA . GLY A 1 235 ? 22.308 2.159 -22.308 1.00 65.50 235 GLY A CA 1
ATOM 1812 C C . GLY A 1 235 ? 21.690 3.203 -21.377 1.00 65.50 235 GLY A C 1
ATOM 1813 O O . GLY A 1 235 ? 20.764 3.881 -21.812 1.00 65.50 235 GLY A O 1
ATOM 1814 N N . GLY A 1 236 ? 22.171 3.340 -20.136 1.00 75.31 236 GLY A N 1
ATOM 1815 C CA . GLY A 1 236 ? 21.795 4.451 -19.261 1.00 75.31 236 GLY A CA 1
ATOM 1816 C C . GLY A 1 236 ? 22.179 4.253 -17.795 1.00 75.31 236 GLY A C 1
ATOM 1817 O O . GLY A 1 236 ? 22.709 3.213 -17.407 1.00 75.31 236 GLY A O 1
ATOM 1818 N N . ASP A 1 237 ? 21.855 5.259 -16.986 1.00 81.38 237 ASP A N 1
ATOM 1819 C CA . ASP A 1 237 ? 21.941 5.219 -15.527 1.00 81.38 237 ASP A CA 1
ATOM 1820 C C . ASP A 1 237 ? 20.557 5.517 -14.937 1.00 81.38 237 ASP A C 1
ATOM 1822 O O . ASP A 1 237 ? 19.891 6.452 -15.381 1.00 81.38 237 ASP A O 1
ATOM 1826 N N . CYS A 1 238 ? 20.147 4.780 -13.905 1.00 82.06 238 CYS A N 1
ATOM 1827 C CA . CYS A 1 238 ? 19.021 5.168 -13.054 1.00 82.06 238 CYS A CA 1
ATOM 1828 C C . CYS A 1 238 ? 19.536 5.931 -11.828 1.00 82.06 238 CYS A C 1
ATOM 1830 O O . CYS A 1 238 ? 20.488 5.491 -11.171 1.00 82.06 238 CYS A O 1
ATOM 1832 N N . THR A 1 239 ? 18.897 7.048 -11.471 1.00 82.31 239 THR A N 1
ATOM 1833 C CA . THR A 1 239 ? 19.277 7.815 -10.275 1.00 82.31 239 THR A CA 1
ATOM 1834 C C . THR A 1 239 ? 18.717 7.163 -9.005 1.00 82.31 239 THR A C 1
ATOM 1836 O O . THR A 1 239 ? 17.514 7.190 -8.766 1.00 82.31 239 THR A O 1
ATOM 1839 N N . LEU A 1 240 ? 19.587 6.645 -8.132 1.00 80.50 240 LEU A N 1
ATOM 1840 C CA . LEU A 1 240 ? 19.221 6.004 -6.862 1.00 80.50 240 LEU A CA 1
ATOM 1841 C C . LEU A 1 240 ? 19.438 6.870 -5.609 1.00 80.50 240 LEU A C 1
ATOM 1843 O O . LEU A 1 240 ? 19.071 6.431 -4.521 1.00 80.50 240 LEU A O 1
ATOM 1847 N N . SER A 1 241 ? 19.936 8.109 -5.680 1.00 67.31 241 SER A N 1
ATOM 1848 C CA . SER A 1 241 ? 20.114 8.975 -4.491 1.00 67.31 241 SER A CA 1
ATOM 1849 C C . SER A 1 241 ? 18.860 9.753 -4.064 1.00 67.31 241 SER A C 1
ATOM 1851 O O . SER A 1 241 ? 18.169 10.358 -4.883 1.00 67.31 241 SER A O 1
ATOM 1853 N N . SER A 1 242 ? 18.588 9.757 -2.755 1.00 53.75 242 SER A N 1
ATOM 1854 C CA . SER A 1 242 ? 17.764 10.754 -2.055 1.00 53.75 242 SER A CA 1
ATOM 1855 C C . SER A 1 242 ? 18.281 10.886 -0.613 1.00 53.75 242 SER A C 1
ATOM 1857 O O . SER A 1 242 ? 18.580 9.855 -0.010 1.00 53.75 242 SER A O 1
ATOM 1859 N N . PRO A 1 243 ? 18.412 12.103 -0.054 1.00 43.28 243 PRO A N 1
ATOM 1860 C CA . PRO A 1 243 ? 18.840 12.307 1.333 1.00 43.28 243 PRO A CA 1
ATOM 1861 C C . PRO A 1 243 ? 17.811 11.823 2.369 1.00 43.28 243 PRO A C 1
ATOM 1863 O O . PRO A 1 243 ? 18.171 11.649 3.525 1.00 43.28 243 PRO A O 1
ATOM 1866 N N . ASN A 1 244 ? 16.563 11.562 1.958 1.00 44.03 244 ASN A N 1
ATOM 1867 C CA . ASN A 1 244 ? 15.471 11.137 2.831 1.00 44.03 244 ASN A CA 1
ATOM 1868 C C . ASN A 1 244 ? 14.772 9.912 2.222 1.00 44.03 244 ASN A C 1
ATOM 1870 O O . ASN A 1 244 ? 13.853 10.045 1.414 1.00 44.03 244 ASN A O 1
ATOM 1874 N N . THR A 1 245 ? 15.217 8.701 2.563 1.00 47.50 245 THR A N 1
ATOM 1875 C CA . THR A 1 245 ? 14.470 7.479 2.227 1.00 47.50 245 THR A CA 1
ATOM 1876 C C . THR A 1 245 ? 13.134 7.490 2.962 1.00 47.50 245 THR A C 1
ATOM 1878 O O . THR A 1 245 ? 13.113 7.678 4.178 1.00 47.50 245 THR A O 1
ATOM 1881 N N . GLY A 1 246 ? 12.028 7.281 2.241 1.00 45.69 246 GLY A N 1
ATOM 1882 C CA . GLY A 1 246 ? 10.718 7.096 2.860 1.00 45.69 246 GLY A CA 1
ATOM 1883 C C . GLY A 1 246 ? 10.780 5.952 3.871 1.00 45.69 246 GLY A C 1
ATOM 1884 O O . GLY A 1 246 ? 11.227 4.856 3.545 1.00 45.69 246 GLY A O 1
ATOM 1885 N N . VAL A 1 247 ? 10.394 6.223 5.116 1.00 48.34 247 VAL A N 1
ATOM 1886 C CA . VAL A 1 247 ? 10.317 5.195 6.157 1.00 48.34 247 VAL A CA 1
ATOM 1887 C C . VAL A 1 247 ? 9.001 4.443 5.979 1.00 48.34 247 VAL A C 1
ATOM 1889 O O . VAL A 1 247 ? 7.955 5.057 5.773 1.00 48.34 247 VAL A O 1
ATOM 1892 N N . LEU A 1 248 ? 9.064 3.112 6.045 1.00 50.09 248 LEU A N 1
ATOM 1893 C CA . LEU A 1 248 ? 7.894 2.239 6.113 1.00 50.09 248 LEU A CA 1
ATOM 1894 C C . LEU A 1 248 ? 7.085 2.585 7.368 1.00 50.09 248 LEU A C 1
ATOM 1896 O O . LEU A 1 248 ? 7.524 2.307 8.484 1.00 50.09 248 LEU A O 1
ATOM 1900 N N . THR A 1 249 ? 5.903 3.169 7.188 1.00 53.44 249 THR A N 1
ATOM 1901 C CA . THR A 1 249 ? 5.004 3.486 8.302 1.00 53.44 249 THR A CA 1
ATOM 1902 C C . THR A 1 249 ? 3.827 2.505 8.294 1.00 53.44 249 THR A C 1
ATOM 1904 O O . THR A 1 249 ? 3.151 2.401 7.265 1.00 53.44 249 THR A O 1
ATOM 1907 N N . PRO A 1 250 ? 3.570 1.758 9.386 1.00 56.34 250 PRO A N 1
ATOM 1908 C CA . PRO A 1 250 ? 2.357 0.949 9.526 1.00 56.34 250 PRO A CA 1
ATOM 1909 C C . PRO A 1 250 ? 1.102 1.808 9.324 1.00 56.34 250 PRO A C 1
ATOM 1911 O O . PRO A 1 250 ? 1.143 3.008 9.598 1.00 56.34 250 PRO A O 1
ATOM 1914 N N . ILE A 1 251 ? 0.003 1.214 8.850 1.00 65.75 251 ILE A N 1
ATOM 1915 C CA . ILE A 1 251 ? -1.300 1.891 8.780 1.00 65.75 251 ILE A CA 1
ATOM 1916 C C . ILE A 1 251 ? -2.319 1.031 9.514 1.00 65.75 251 ILE A C 1
ATOM 1918 O O . ILE A 1 251 ? -2.601 -0.083 9.090 1.00 65.75 251 ILE A O 1
ATOM 1922 N N . TRP A 1 252 ? -2.861 1.554 10.603 1.00 69.12 252 TRP A N 1
ATOM 1923 C CA . TRP A 1 252 ? -3.867 0.902 11.427 1.00 69.12 252 TRP A CA 1
ATOM 1924 C C . TRP A 1 252 ? -5.262 1.359 11.009 1.00 69.12 252 TRP A C 1
ATOM 1926 O O . TRP A 1 252 ? -5.489 2.558 10.845 1.00 69.12 252 TRP A O 1
ATOM 1936 N N . ASP A 1 253 ? -6.189 0.417 10.868 1.00 70.50 253 ASP A N 1
ATOM 1937 C CA . ASP A 1 253 ? -7.604 0.696 10.639 1.00 70.50 253 ASP A CA 1
ATOM 1938 C C . ASP A 1 253 ? -8.477 -0.104 11.604 1.00 70.50 253 ASP A C 1
ATOM 1940 O O . ASP A 1 253 ? -8.196 -1.251 11.960 1.00 70.50 253 ASP A O 1
ATOM 1944 N N . PHE A 1 254 ? -9.563 0.526 12.030 1.00 69.44 254 PHE A N 1
ATOM 1945 C CA . PHE A 1 254 ? -10.614 -0.121 12.788 1.00 69.44 254 PHE A CA 1
ATOM 1946 C C . PHE A 1 254 ? -11.774 -0.384 11.831 1.00 69.44 254 PHE A C 1
ATOM 1948 O O . PHE A 1 254 ? -12.635 0.471 11.630 1.00 69.44 254 PHE A O 1
ATOM 1955 N N . ASN A 1 255 ? -11.810 -1.583 11.246 1.00 61.72 255 ASN A N 1
ATOM 1956 C CA . ASN A 1 255 ? -12.823 -1.963 10.255 1.00 61.72 255 ASN A CA 1
ATOM 1957 C C . ASN A 1 255 ? -14.234 -2.162 10.850 1.00 61.72 255 ASN A C 1
ATOM 1959 O O . ASN A 1 255 ? -15.169 -2.500 10.127 1.00 61.72 255 ASN A O 1
ATOM 1963 N N . GLY A 1 256 ? -14.403 -1.971 12.163 1.00 55.22 256 GLY A N 1
ATOM 1964 C CA . GLY A 1 256 ? -15.696 -2.031 12.837 1.00 55.22 256 GLY A CA 1
ATOM 1965 C C . GLY A 1 256 ? -16.249 -3.442 13.053 1.00 55.22 256 GLY A C 1
ATOM 1966 O O . GLY A 1 256 ? -17.359 -3.554 13.590 1.00 55.22 256 GLY A O 1
ATOM 1967 N N . GLU A 1 257 ? -15.499 -4.492 12.687 1.00 60.19 257 GLU A N 1
ATOM 1968 C CA . GLU A 1 257 ? -15.850 -5.882 12.991 1.00 60.19 257 GLU A CA 1
ATOM 1969 C C . GLU A 1 257 ? -15.883 -6.066 14.504 1.00 60.19 257 GLU A C 1
ATOM 1971 O O . GLU A 1 257 ? -14.900 -5.817 15.208 1.00 60.19 257 GLU A O 1
ATOM 1976 N N . THR A 1 258 ? -17.044 -6.479 15.008 1.00 62.56 258 THR A N 1
ATOM 1977 C CA . THR A 1 258 ? -17.229 -6.724 16.431 1.00 62.56 258 THR A CA 1
ATOM 1978 C C . THR A 1 258 ? -18.133 -7.908 16.672 1.00 62.56 258 THR A C 1
ATOM 1980 O O . THR A 1 258 ? -19.250 -7.944 16.155 1.00 62.56 258 THR A O 1
ATOM 1983 N N . GLU A 1 259 ? -17.692 -8.804 17.537 1.00 73.19 259 GLU A N 1
ATOM 1984 C CA . GLU A 1 259 ? -18.543 -9.836 18.114 1.00 73.19 259 GLU A CA 1
ATOM 1985 C C . GLU A 1 259 ? -19.073 -9.304 19.443 1.00 73.19 259 GLU A C 1
ATOM 1987 O O . GLU A 1 259 ? -18.291 -8.816 20.263 1.00 73.19 259 GLU A O 1
ATOM 1992 N N . VAL A 1 260 ? -20.390 -9.349 19.640 1.00 71.50 260 VAL A N 1
ATOM 1993 C CA . VAL A 1 260 ? -21.037 -8.866 20.862 1.00 71.50 260 VAL A CA 1
ATOM 1994 C C . VAL A 1 260 ? -21.932 -9.956 21.406 1.00 71.50 260 VAL A C 1
ATOM 1996 O O . VAL A 1 260 ? -22.784 -10.469 20.685 1.00 71.50 260 VAL A O 1
ATOM 1999 N N . ASP A 1 261 ? -21.748 -10.257 22.682 1.00 71.12 261 ASP A N 1
ATOM 2000 C CA . ASP A 1 261 ? -22.602 -11.153 23.438 1.00 71.12 261 ASP A CA 1
ATOM 2001 C C . ASP A 1 261 ? -23.192 -10.389 24.630 1.00 71.12 261 ASP A C 1
ATOM 2003 O O . ASP A 1 261 ? -22.457 -9.766 25.410 1.00 71.12 261 ASP A O 1
ATOM 2007 N N . TYR A 1 262 ? -24.522 -10.396 24.718 1.00 66.00 262 TYR A N 1
ATOM 2008 C CA . TYR A 1 262 ? -25.291 -9.781 25.797 1.00 66.00 262 TYR A CA 1
ATOM 2009 C C . TYR A 1 262 ? -25.842 -10.901 26.660 1.00 66.00 262 TYR A C 1
ATOM 2011 O O . TYR A 1 262 ? -26.633 -11.713 26.179 1.00 66.00 262 TYR A O 1
ATOM 2019 N N . PHE A 1 263 ? -25.461 -10.926 27.930 1.00 64.12 263 PHE A N 1
ATOM 2020 C CA . PHE A 1 263 ? -25.974 -11.926 28.848 1.00 64.12 263 PHE A CA 1
ATOM 2021 C C . PHE A 1 263 ? -26.308 -11.312 30.198 1.00 64.12 263 PHE A C 1
ATOM 2023 O O . PHE A 1 263 ? -25.640 -10.411 30.707 1.00 64.12 263 PHE A O 1
ATOM 2030 N N . VAL A 1 264 ? -27.382 -11.846 30.760 1.00 51.88 264 VAL A N 1
ATOM 2031 C CA . VAL A 1 264 ? -27.828 -11.617 32.125 1.00 51.88 264 VAL A CA 1
ATOM 2032 C C . VAL A 1 264 ? -27.554 -12.939 32.833 1.00 51.88 264 VAL A C 1
ATOM 2034 O O . VAL A 1 264 ? -27.970 -13.978 32.317 1.00 51.88 264 VAL A O 1
ATOM 2037 N N . ASP A 1 265 ? -26.784 -12.913 33.921 1.00 54.88 265 ASP A N 1
ATOM 2038 C CA . ASP A 1 265 ? -26.604 -14.108 34.761 1.00 54.88 265 ASP A CA 1
ATOM 2039 C C . ASP A 1 265 ? -27.934 -14.512 35.417 1.00 54.88 265 ASP A C 1
ATOM 2041 O O . ASP A 1 265 ? -28.693 -13.597 35.822 1.00 54.88 265 ASP A O 1
#

Organism: NCBI:txid414778

Secondary structure (DSSP, 8-state):
-HHHHHHHHHHHHHHH-TT-TT--HHHHHHHT-EEEE-SSEEEEE-GGGEEEEEETTEEEEEEEEEEEETTEEEEEEEEEEEEESSGGGSPTT-------TTTT-EEESS-EEE-SEEEEE-SS-EEESS-EEE---SSS--EEEEESS-EEESS-EEEEEEEEEEESS-EEESSEEEEEEEEEEEESS-EEESEEEESSTT-EEEESS-EEETTEEPS--SBPPPSSSEEEETTEEEE---SSPPP----EE----EEEEEE--

Foldseek 3Di:
DLVVQLLVQLQVLCVVCQFPQDDDPVSSLVSSAAWDDDPQKIKGWDSVQWDWDADQRKIKIWGWIWMDGNRAIWIKIKIFIKFFLDDARADQLDFRDPDPVPPFAAEDCAEAEFEFDEAADDLGEYEYAAEYEWDYDPDLAGYQHAAQAEYHYNAEYEYAERYEAEHLEEYTHSEEYEYHAQHEYAHAYEYEYQYYDYPDPNYFYAYNYFYHHSNHTDDDPHHHDDDDQWDDDDRDIHGRDDPDRHDHTTGMHRPVDMDMDMDDD

Sequence (265 aa):
MGVLHFKAELSETIKLNPRKVNLSCADLTKAVSGTSDDGKSGYVVNTANVQCSITNGDFSISVLSKGTYLDREDKIKAKLYVKNMRGSTLNSGEIPKPIDYDDTLKVLNSSGIFMNGVYRQTEKSLQVKGEVRGETGNSGGGNDILIQRNLYVDKDIYFHNHGCLVVRGDLVVTEGISSGNKVYIFVYGDIYFNSYTYTSSNNRLFVTGNEYVNGVKVTKKFAKVPSGSKYSYSGGDCTLSSPNTGVLTPIWDFNGETEVDYFVD

pLDDT: mean 77.06, std 12.02, range [42.44, 93.38]

Radius of gyration: 23.46 Å; chains: 1; bounding box: 58×32×67 Å